Protein AF-A0A2G9U7R9-F1 (afdb_monomer_lite)

Sequence (301 aa):
MGCIFRHQAANVERRKNTLAQKLQDARKELSGLEQAVEQKKQVLRSTSGADVMSAHQFKAYVVKIRDKKVVYKRKKAQIEEILTEREVLLRTIDLLAKKFEWLKEKIECMDGTVVDPVQASVQTRPRTAAPASSDVEELKTMVVDLMHTLDKRSEQLAPLKETHAERAEALEEQSNLVRNKQNEYERRRTQMEKSYEELKQTVEEMKNQETASTETIQSLESQIAEARSQLSKIDSEDTNGGVARLKAQLEETQQKLDQLSQRNGANVDLAVARNRMAMWRGLLTMFETKLAIADEKVKMM

Organism: Teladorsagia circumcincta (NCBI:txid45464)

pLDDT: mean 83.9, std 15.27, range [41.31, 98.25]

InterPro domains:
  IPR029600 Intraflagellar transport protein 81 [PTHR15614] (4-297)

Secondary structure (DSSP, 8-state):
-HHHHHHHHHHHHHHHHHHHHHHHHHHHHHHHHHHHHHHHHHHHHHHHSS----HHHHHHHHHHHHHHHHHHHHHHHHHHHHHHHHHHHHHHHHHHHHHHHHHHHHHHTTTPPPPPPP----PPPPPP---S---HHHHHHHHHHHHHHHHHHHHHHHHHHHHHHHHHHHHHHHHHHHHHHHHHHHHHHHHHHHHHHHHHHHHHHHHHHHHHHHHHHHHHHHHHHHHHHHHHHHHHHHHTTHHHHHHHHHHHHHHHHHHHHHHT-SSS-HHHHHHHHHHHHHHHHHHHHHHHHHHHHHH--

Structure (mmCIF, N/CA/C/O backbone):
data_AF-A0A2G9U7R9-F1
#
_entry.id   AF-A0A2G9U7R9-F1
#
loop_
_atom_site.group_PDB
_atom_site.id
_atom_site.type_symbol
_atom_site.label_atom_id
_atom_site.label_alt_id
_atom_site.label_comp_id
_atom_site.label_asym_id
_atom_site.label_entity_id
_atom_site.label_seq_id
_atom_site.pdbx_PDB_ins_code
_atom_site.Cartn_x
_atom_site.Cartn_y
_atom_site.Cartn_z
_atom_site.occupancy
_atom_site.B_iso_or_equiv
_atom_site.auth_seq_id
_atom_site.auth_comp_id
_atom_site.auth_asym_id
_atom_site.auth_atom_id
_atom_site.pdbx_PDB_model_num
ATOM 1 N N . MET A 1 1 ? 80.592 50.750 -28.493 1.00 57.19 1 MET A N 1
ATOM 2 C CA . MET A 1 1 ? 79.232 50.217 -28.228 1.00 57.19 1 MET A CA 1
ATOM 3 C C . MET A 1 1 ? 79.058 48.702 -28.439 1.00 57.19 1 MET A C 1
ATOM 5 O O . MET A 1 1 ? 78.268 48.116 -27.716 1.00 57.19 1 MET A O 1
ATOM 9 N N . GLY A 1 2 ? 79.781 48.015 -29.337 1.00 67.50 2 GLY A N 1
ATOM 10 C CA . GLY A 1 2 ? 79.524 46.585 -29.634 1.00 67.50 2 GLY A CA 1
ATOM 11 C C . GLY A 1 2 ? 79.867 45.540 -28.549 1.00 67.50 2 GLY A C 1
ATOM 12 O O . GLY A 1 2 ? 79.466 44.388 -28.674 1.00 67.50 2 GLY A O 1
ATOM 13 N N . CYS A 1 3 ? 80.608 45.884 -27.488 1.00 76.19 3 CYS A N 1
ATOM 14 C CA . CYS A 1 3 ? 80.964 44.927 -26.423 1.00 76.19 3 CYS A CA 1
ATOM 15 C C . CYS A 1 3 ? 79.793 44.652 -25.452 1.00 76.19 3 CYS A C 1
ATOM 17 O O . CYS A 1 3 ? 79.552 43.507 -25.078 1.00 76.19 3 CYS A O 1
ATOM 19 N N . ILE A 1 4 ? 79.003 45.682 -25.124 1.00 81.81 4 ILE A N 1
ATOM 20 C CA . ILE A 1 4 ? 77.880 45.591 -24.174 1.00 81.81 4 ILE A CA 1
ATOM 21 C C . ILE A 1 4 ? 76.748 44.729 -24.745 1.00 81.81 4 ILE A C 1
ATOM 23 O O . ILE A 1 4 ? 76.259 43.827 -24.068 1.00 81.81 4 ILE A O 1
ATOM 27 N N . PHE A 1 5 ? 76.385 44.938 -26.013 1.00 89.56 5 PHE A N 1
ATOM 28 C CA . PHE A 1 5 ? 75.353 44.137 -26.680 1.00 89.56 5 PHE A CA 1
ATOM 29 C C . PHE A 1 5 ? 75.756 42.667 -26.834 1.00 89.56 5 PHE A C 1
ATOM 31 O O . PHE A 1 5 ? 74.925 41.786 -26.639 1.00 89.56 5 PHE A O 1
ATOM 38 N N . ARG A 1 6 ? 77.039 42.379 -27.097 1.00 90.06 6 ARG A N 1
ATOM 39 C CA . ARG A 1 6 ? 77.551 40.999 -27.128 1.00 90.06 6 ARG A CA 1
ATOM 40 C C . ARG A 1 6 ? 77.467 40.322 -25.761 1.00 90.06 6 ARG A C 1
ATOM 42 O O . ARG A 1 6 ? 77.054 39.170 -25.683 1.00 90.06 6 ARG A O 1
ATOM 49 N N . HIS A 1 7 ? 77.794 41.036 -24.685 1.00 89.75 7 HIS A N 1
ATOM 50 C CA . HIS A 1 7 ? 77.661 40.506 -23.327 1.00 89.75 7 HIS A CA 1
ATOM 51 C C . HIS A 1 7 ? 76.191 40.267 -22.935 1.00 89.75 7 HIS A C 1
ATOM 53 O O . HIS A 1 7 ? 75.866 39.232 -22.355 1.00 89.75 7 HIS A O 1
ATOM 59 N N . GLN A 1 8 ? 75.285 41.183 -23.295 1.00 90.38 8 GLN A N 1
ATOM 60 C CA . GLN A 1 8 ? 73.845 41.002 -23.082 1.00 90.38 8 GLN A CA 1
ATOM 61 C C . GLN A 1 8 ? 73.295 39.811 -23.877 1.00 90.38 8 GLN A C 1
ATOM 63 O O . GLN A 1 8 ? 72.590 38.985 -23.301 1.00 90.38 8 GLN A O 1
ATOM 68 N N . ALA A 1 9 ? 73.673 39.668 -25.151 1.00 92.06 9 ALA A N 1
ATOM 69 C CA . ALA A 1 9 ? 73.296 38.523 -25.977 1.00 92.06 9 ALA A CA 1
ATOM 70 C C . ALA A 1 9 ? 73.793 37.199 -25.373 1.00 92.06 9 ALA A C 1
ATOM 72 O O . ALA A 1 9 ? 73.004 36.273 -25.208 1.00 92.06 9 ALA A O 1
ATOM 73 N N . ALA A 1 10 ? 75.055 37.142 -24.932 1.00 92.81 10 ALA A N 1
ATOM 74 C CA . ALA A 1 10 ? 75.617 35.964 -24.273 1.00 92.81 10 ALA A CA 1
ATOM 75 C C . ALA A 1 10 ? 74.901 35.623 -22.951 1.00 92.81 10 ALA A C 1
ATOM 77 O O . ALA A 1 10 ? 74.681 34.453 -22.645 1.00 92.81 10 ALA A O 1
ATOM 78 N N . ASN A 1 11 ? 74.497 36.622 -22.160 1.00 93.62 11 ASN A N 1
ATOM 79 C CA . ASN A 1 11 ? 73.726 36.389 -20.935 1.00 93.62 11 ASN A CA 1
ATOM 80 C C . ASN A 1 11 ? 72.307 35.882 -21.224 1.00 93.62 11 ASN A C 1
ATOM 82 O O . ASN A 1 11 ? 71.823 34.995 -20.518 1.00 93.62 11 ASN A O 1
ATOM 86 N N . VAL A 1 12 ? 71.644 36.411 -22.256 1.00 94.44 12 VAL A N 1
ATOM 87 C CA . VAL A 1 12 ? 70.333 35.918 -22.707 1.00 94.44 12 VAL A CA 1
ATOM 88 C C . VAL A 1 12 ? 70.449 34.482 -23.214 1.00 94.44 12 VAL A C 1
ATOM 90 O O . VAL A 1 12 ? 69.640 33.639 -22.836 1.00 94.44 12 VAL A O 1
ATOM 93 N N . GLU A 1 13 ? 71.481 34.175 -23.996 1.00 94.44 13 GLU A N 1
ATOM 94 C CA . GLU A 1 13 ? 71.745 32.829 -24.503 1.00 94.44 13 GLU A CA 1
ATOM 95 C C . GLU A 1 13 ? 72.020 31.834 -23.370 1.00 94.44 13 GLU A C 1
ATOM 97 O O . GLU A 1 13 ? 71.410 30.768 -23.325 1.00 94.44 13 GLU A O 1
ATOM 102 N N . ARG A 1 14 ? 72.840 32.207 -22.379 1.00 94.88 14 ARG A N 1
ATOM 103 C CA . ARG A 1 14 ? 73.061 31.386 -21.177 1.00 94.88 14 ARG A CA 1
ATOM 104 C C . ARG A 1 14 ? 71.764 31.124 -20.421 1.00 94.88 14 ARG A C 1
ATOM 106 O O . ARG A 1 14 ? 71.487 29.978 -20.087 1.00 94.88 14 ARG A O 1
ATOM 113 N N . ARG A 1 15 ? 70.940 32.154 -20.190 1.00 95.12 15 ARG A N 1
ATOM 114 C CA . ARG A 1 15 ? 69.634 31.998 -19.523 1.00 95.12 15 ARG A CA 1
ATOM 115 C C . ARG A 1 15 ? 68.694 31.095 -20.320 1.00 95.12 15 ARG A C 1
ATOM 117 O O . ARG A 1 15 ? 68.039 30.240 -19.727 1.00 95.12 15 ARG A O 1
ATOM 124 N N . LYS A 1 16 ? 68.656 31.249 -21.648 1.00 96.56 16 LYS A N 1
ATOM 125 C CA . LYS A 1 16 ? 67.892 30.382 -22.553 1.00 96.56 16 LYS A CA 1
ATOM 126 C C . LYS A 1 16 ? 68.362 28.933 -22.443 1.00 96.56 16 LYS A C 1
ATOM 128 O O . LYS A 1 16 ? 67.525 28.051 -22.287 1.00 96.56 16 LYS A O 1
ATOM 133 N N . ASN A 1 17 ? 69.672 28.695 -22.444 1.00 95.88 17 ASN A N 1
ATOM 134 C CA . ASN A 1 17 ? 70.247 27.357 -22.313 1.00 95.88 17 ASN A CA 1
ATOM 135 C C . ASN A 1 17 ? 69.952 26.742 -20.938 1.00 95.88 17 ASN A C 1
ATOM 137 O O . ASN A 1 17 ? 69.546 25.587 -20.868 1.00 95.88 17 ASN A O 1
ATOM 141 N N . THR A 1 18 ? 70.052 27.510 -19.847 1.00 96.25 18 THR A N 1
ATOM 142 C CA . THR A 1 18 ? 69.664 27.036 -18.508 1.00 96.25 18 THR A CA 1
ATOM 143 C C . THR A 1 18 ? 68.180 26.666 -18.438 1.00 96.25 18 THR A C 1
ATOM 145 O O . THR A 1 18 ? 67.835 25.642 -17.853 1.00 96.25 18 THR A O 1
ATOM 148 N N . LEU A 1 19 ? 67.288 27.470 -19.025 1.00 96.00 19 LEU A N 1
ATOM 149 C CA . LEU A 1 19 ? 65.854 27.159 -19.069 1.00 96.00 19 LEU A CA 1
ATOM 150 C C . LEU A 1 19 ? 65.556 25.938 -19.945 1.00 96.00 19 LEU A C 1
ATOM 152 O O . LEU A 1 19 ? 64.756 25.095 -19.549 1.00 96.00 19 LEU A O 1
ATOM 156 N N . ALA A 1 20 ? 66.216 25.819 -21.099 1.00 96.56 20 ALA A N 1
ATOM 157 C CA . ALA A 1 20 ? 66.089 24.660 -21.975 1.00 96.56 20 ALA A CA 1
ATOM 158 C C . ALA A 1 20 ? 66.539 23.374 -21.269 1.00 96.56 20 ALA A C 1
ATOM 160 O O . ALA A 1 20 ? 65.834 22.370 -21.342 1.00 96.56 20 ALA A O 1
ATOM 161 N N . GLN A 1 21 ? 67.645 23.432 -20.521 1.00 96.25 21 GLN A N 1
ATOM 162 C CA . GLN A 1 21 ? 68.128 22.311 -19.719 1.00 96.25 21 GLN A CA 1
ATOM 163 C C . GLN A 1 21 ? 67.111 21.916 -18.643 1.00 96.25 21 GLN A C 1
ATOM 165 O O . GLN A 1 21 ? 66.701 20.762 -18.591 1.00 96.25 21 GLN A O 1
ATOM 170 N N . LYS A 1 22 ? 66.609 22.879 -17.856 1.00 96.38 22 LYS A N 1
ATOM 171 C CA . LYS A 1 22 ? 65.574 22.618 -16.838 1.00 96.38 22 LYS A CA 1
ATOM 172 C C . LYS A 1 22 ? 64.307 22.002 -17.431 1.00 96.38 22 LYS A C 1
ATOM 174 O O . LYS A 1 22 ? 63.714 21.112 -16.834 1.00 96.38 22 LYS A O 1
ATOM 179 N N . LEU A 1 23 ? 63.889 22.470 -18.604 1.00 96.06 23 LEU A N 1
ATOM 180 C CA . LEU A 1 23 ? 62.728 21.934 -19.307 1.00 96.06 23 LEU A CA 1
ATOM 181 C C . LEU A 1 23 ? 62.983 20.513 -19.825 1.00 96.06 23 LEU A C 1
ATOM 183 O O . LEU A 1 23 ? 62.085 19.675 -19.778 1.00 96.06 23 LEU A O 1
ATOM 187 N N . GLN A 1 24 ? 64.195 20.222 -20.299 1.00 96.88 24 GLN A N 1
ATOM 188 C CA . GLN A 1 24 ? 64.582 18.870 -20.689 1.00 96.88 24 GLN A CA 1
ATOM 189 C C . GLN A 1 24 ? 64.612 17.926 -19.483 1.00 96.88 24 GLN A C 1
ATOM 191 O O . GLN A 1 24 ? 64.114 16.806 -19.587 1.00 96.88 24 GLN A O 1
ATOM 196 N N . ASP A 1 25 ? 65.144 18.376 -18.350 1.00 96.38 25 ASP A N 1
ATOM 197 C CA . ASP A 1 25 ? 65.208 17.586 -17.120 1.00 96.38 25 ASP A CA 1
ATOM 198 C C . ASP A 1 25 ? 63.799 17.306 -16.576 1.00 96.38 25 ASP A C 1
ATOM 200 O O . ASP A 1 25 ? 63.469 16.151 -16.325 1.00 96.38 25 ASP A O 1
ATOM 204 N N . ALA A 1 26 ? 62.914 18.311 -16.542 1.00 95.88 26 ALA A N 1
ATOM 205 C CA . ALA A 1 26 ? 61.512 18.130 -16.158 1.00 95.88 26 ALA A CA 1
ATOM 206 C C . ALA A 1 26 ? 60.754 17.172 -17.097 1.00 95.88 26 ALA A C 1
ATOM 208 O O . ALA A 1 26 ? 59.937 16.372 -16.649 1.00 95.88 26 ALA A O 1
ATOM 209 N N . ARG A 1 27 ? 61.033 17.210 -18.409 1.00 95.69 27 ARG A N 1
ATOM 210 C CA . ARG A 1 27 ? 60.453 16.255 -19.372 1.00 95.69 27 ARG A CA 1
ATOM 211 C C . ARG A 1 27 ? 60.944 14.828 -19.139 1.00 95.69 27 ARG A C 1
ATOM 213 O O . ARG A 1 27 ? 60.147 13.899 -19.237 1.00 95.69 27 ARG A O 1
ATOM 220 N N . LYS A 1 28 ? 62.235 14.649 -18.842 1.00 96.69 28 LYS A N 1
ATOM 221 C CA . LYS A 1 28 ? 62.799 13.335 -18.496 1.00 96.69 28 LYS A CA 1
ATOM 222 C C . LYS A 1 28 ? 62.190 12.802 -17.203 1.00 96.69 28 LYS A C 1
ATOM 224 O O . LYS A 1 28 ? 61.834 11.632 -17.148 1.00 96.69 28 LYS A O 1
ATOM 229 N N . GLU A 1 29 ? 62.036 13.658 -16.197 1.00 96.62 29 GLU A N 1
ATOM 230 C CA . GLU A 1 29 ? 61.417 13.296 -14.922 1.00 96.62 29 GLU A CA 1
ATOM 231 C C . GLU A 1 29 ? 59.948 12.898 -15.102 1.00 96.62 29 GLU A C 1
ATOM 233 O O . GLU A 1 29 ? 59.541 11.841 -14.625 1.00 96.62 29 GLU A O 1
ATOM 238 N N . LEU A 1 30 ? 59.173 13.676 -15.864 1.00 93.81 30 LEU A N 1
ATOM 239 C CA . LEU A 1 30 ? 57.780 13.357 -16.180 1.00 93.81 30 LEU A CA 1
ATOM 240 C C . LEU A 1 30 ? 57.661 12.012 -16.907 1.00 93.81 30 LEU A C 1
ATOM 242 O O . LEU A 1 30 ? 56.889 11.159 -16.483 1.00 93.81 30 LEU A O 1
ATOM 246 N N . SER A 1 31 ? 58.485 11.788 -17.933 1.00 96.38 31 SER A N 1
ATOM 247 C CA . SER A 1 31 ? 58.515 10.514 -18.658 1.00 96.38 31 SER A CA 1
ATOM 248 C C . SER A 1 31 ? 58.891 9.336 -17.747 1.00 96.38 31 SER A C 1
ATOM 250 O O . SER A 1 31 ? 58.281 8.270 -17.836 1.00 96.38 31 SER A O 1
ATOM 252 N N . GLY A 1 32 ? 59.845 9.527 -16.828 1.00 96.38 32 GLY A N 1
ATOM 253 C CA . GLY A 1 32 ? 60.220 8.513 -15.841 1.00 96.38 32 GLY A CA 1
ATOM 254 C C . GLY A 1 32 ? 59.092 8.200 -14.853 1.00 96.38 32 GLY A C 1
ATOM 255 O O . GLY A 1 32 ? 58.825 7.032 -14.565 1.00 96.38 32 GLY A O 1
ATOM 256 N N . LEU A 1 33 ? 58.389 9.226 -14.368 1.00 94.06 33 LEU A N 1
ATOM 257 C CA . LEU A 1 33 ? 57.235 9.066 -13.482 1.00 94.06 33 LEU A CA 1
ATOM 258 C C . LEU A 1 33 ? 56.068 8.364 -14.186 1.00 94.06 33 LEU A C 1
ATOM 260 O O . LEU A 1 33 ? 55.461 7.466 -13.603 1.00 94.06 33 LEU A O 1
ATOM 264 N N . GLU A 1 34 ? 55.780 8.717 -15.438 1.00 92.25 34 GLU A N 1
ATOM 265 C CA . GLU A 1 34 ? 54.756 8.057 -16.255 1.00 92.25 34 GLU A CA 1
ATOM 266 C C . GLU A 1 34 ? 55.070 6.570 -16.452 1.00 92.25 34 GLU A C 1
ATOM 268 O O . GLU A 1 34 ? 54.207 5.718 -16.224 1.00 92.25 34 GLU A O 1
ATOM 273 N N . GLN A 1 35 ? 56.321 6.242 -16.786 1.00 95.12 35 GLN A N 1
ATOM 274 C CA . GLN A 1 35 ? 56.756 4.856 -16.940 1.00 95.12 35 GLN A CA 1
ATOM 275 C C . GLN A 1 35 ? 56.645 4.075 -15.622 1.00 95.12 35 GLN A C 1
ATOM 277 O O . GLN A 1 35 ? 56.159 2.944 -15.616 1.00 95.12 35 GLN A O 1
ATOM 282 N N . ALA A 1 36 ? 57.038 4.676 -14.494 1.00 92.94 36 ALA A N 1
ATOM 283 C CA . ALA A 1 36 ? 56.932 4.047 -13.179 1.00 92.94 36 ALA A CA 1
ATOM 284 C C . ALA A 1 36 ? 55.470 3.801 -12.764 1.00 92.94 36 ALA A C 1
ATOM 286 O O . ALA A 1 36 ? 55.157 2.771 -12.163 1.00 92.94 36 ALA A O 1
ATOM 287 N N . VAL A 1 37 ? 54.559 4.725 -13.088 1.00 88.62 37 VAL A N 1
ATOM 288 C CA . VAL A 1 37 ? 53.118 4.552 -12.857 1.00 88.62 37 VAL A CA 1
ATOM 289 C C . VAL A 1 37 ? 52.573 3.401 -13.697 1.00 88.62 37 VAL A C 1
ATOM 291 O O . VAL A 1 37 ? 51.837 2.567 -13.167 1.00 88.62 37 VAL A O 1
ATOM 294 N N . GLU A 1 38 ? 52.943 3.317 -14.973 1.00 87.06 38 GLU A N 1
ATOM 295 C CA . GLU A 1 38 ? 52.451 2.258 -15.855 1.00 87.06 38 GLU A CA 1
ATOM 296 C C . GLU A 1 38 ? 52.990 0.879 -15.451 1.00 87.06 38 GLU A C 1
ATOM 298 O O . GLU A 1 38 ? 52.223 -0.079 -15.361 1.00 87.06 38 GLU A O 1
ATOM 303 N N . GLN A 1 39 ? 54.267 0.788 -15.069 1.00 90.06 39 GLN A N 1
ATOM 304 C CA . GLN A 1 39 ? 54.841 -0.435 -14.499 1.00 90.06 39 GLN A CA 1
ATOM 305 C C . GLN A 1 39 ? 54.098 -0.869 -13.230 1.00 90.06 39 GLN A C 1
ATOM 307 O O . GLN A 1 39 ? 53.724 -2.034 -13.097 1.00 90.06 39 GLN A O 1
ATOM 312 N N . LYS A 1 40 ? 53.817 0.063 -12.307 1.00 87.19 40 LYS A N 1
ATOM 313 C CA . LYS A 1 40 ? 53.049 -0.242 -11.088 1.00 87.19 40 LYS A CA 1
ATOM 314 C C . LYS A 1 40 ? 51.633 -0.724 -11.405 1.00 87.19 40 LYS A C 1
ATOM 316 O O . LYS A 1 40 ? 51.167 -1.670 -10.773 1.00 87.19 40 LYS A O 1
ATOM 321 N N . LYS A 1 41 ? 50.954 -0.128 -12.392 1.00 82.56 41 LYS A N 1
ATOM 322 C CA . LYS A 1 41 ? 49.642 -0.606 -12.863 1.00 82.56 41 LYS A CA 1
ATOM 323 C C . LYS A 1 41 ? 49.729 -2.007 -13.462 1.00 82.56 41 LYS A C 1
ATOM 325 O O . LYS A 1 41 ? 48.867 -2.833 -13.177 1.00 82.56 41 LYS A O 1
ATOM 330 N N . GLN A 1 42 ? 50.759 -2.292 -14.255 1.00 83.12 42 GLN A N 1
ATOM 331 C CA . GLN A 1 42 ? 50.964 -3.608 -14.854 1.00 83.12 42 GLN A CA 1
ATOM 332 C C . GLN A 1 42 ? 51.203 -4.685 -13.787 1.00 83.12 42 GLN A C 1
ATOM 334 O O . GLN A 1 42 ? 50.564 -5.733 -13.846 1.00 83.12 42 GLN A O 1
ATOM 339 N N . VAL A 1 43 ? 52.028 -4.398 -12.772 1.00 84.12 43 VAL A N 1
ATOM 340 C CA . VAL A 1 43 ? 52.248 -5.290 -11.617 1.00 84.12 43 VAL A CA 1
ATOM 341 C C . VAL A 1 43 ? 50.948 -5.530 -10.844 1.00 84.12 43 VAL A C 1
ATOM 343 O O . VAL A 1 43 ? 50.635 -6.661 -10.476 1.00 84.12 43 VAL A O 1
ATOM 346 N N . LEU A 1 44 ? 50.149 -4.484 -10.615 1.00 78.50 44 LEU A N 1
ATOM 347 C CA . LEU A 1 44 ? 48.845 -4.621 -9.959 1.00 78.50 44 LEU A CA 1
ATOM 348 C C . LEU A 1 44 ? 47.879 -5.487 -10.778 1.00 78.50 44 LEU A C 1
ATOM 350 O O . LEU A 1 44 ? 47.199 -6.337 -10.207 1.00 78.50 44 LEU A O 1
ATOM 354 N N . ARG A 1 45 ? 47.856 -5.327 -12.107 1.00 80.94 45 ARG A N 1
ATOM 355 C CA . ARG A 1 45 ? 47.050 -6.164 -13.010 1.00 80.94 45 ARG A CA 1
ATOM 356 C C . ARG A 1 45 ? 47.493 -7.624 -12.996 1.00 80.94 45 ARG A C 1
ATOM 358 O O . ARG A 1 45 ? 46.634 -8.497 -12.935 1.00 80.94 45 ARG A O 1
ATOM 365 N N . SER A 1 46 ? 48.799 -7.904 -13.016 1.00 81.19 46 SER A N 1
ATOM 366 C CA . SER A 1 46 ? 49.309 -9.283 -12.972 1.00 81.19 46 SER A CA 1
ATOM 367 C C . SER A 1 46 ? 49.043 -9.971 -11.633 1.00 81.19 46 SER A C 1
ATOM 369 O O . SER A 1 46 ? 48.778 -11.167 -11.613 1.00 81.19 46 SER A O 1
ATOM 371 N N . THR A 1 47 ? 49.078 -9.229 -10.523 1.00 80.31 47 THR A N 1
ATOM 372 C CA . THR A 1 47 ? 48.855 -9.786 -9.178 1.00 80.31 47 THR A CA 1
ATOM 373 C C . THR A 1 47 ? 47.370 -9.933 -8.846 1.00 80.31 47 THR A C 1
ATOM 375 O O . THR A 1 47 ? 46.975 -10.914 -8.224 1.00 80.31 47 THR A O 1
ATOM 378 N N . SER A 1 48 ? 46.529 -8.974 -9.249 1.00 75.62 48 SER A N 1
ATOM 379 C CA . SER A 1 48 ? 45.094 -8.973 -8.926 1.00 75.62 48 SER A CA 1
ATOM 380 C C . SER A 1 48 ? 44.222 -9.652 -9.989 1.00 75.62 48 SER A C 1
ATOM 382 O O . SER A 1 48 ? 43.027 -9.826 -9.757 1.00 75.62 48 SER A O 1
ATOM 384 N N . GLY A 1 49 ? 44.770 -9.973 -11.166 1.00 70.12 49 GLY A N 1
ATOM 385 C CA . GLY A 1 49 ? 44.035 -10.562 -12.293 1.00 70.12 49 GLY A CA 1
ATOM 386 C C . GLY A 1 49 ? 42.977 -9.648 -12.932 1.00 70.12 49 GLY A C 1
ATOM 387 O O . GLY A 1 49 ? 42.309 -10.055 -13.879 1.00 70.12 49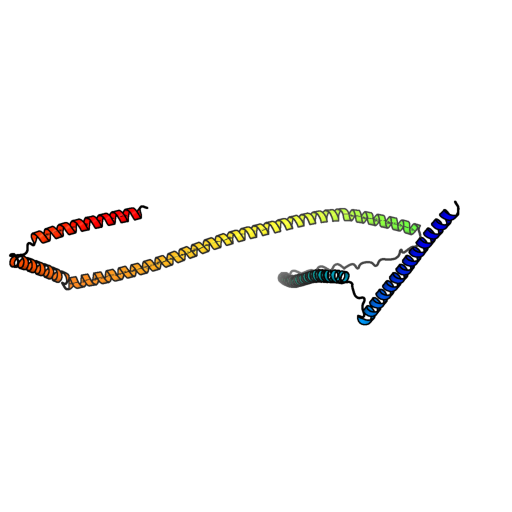 GLY A O 1
ATOM 388 N N . ALA A 1 50 ? 42.811 -8.418 -12.436 1.00 65.88 50 ALA A N 1
ATOM 389 C CA . ALA A 1 50 ? 41.833 -7.443 -12.903 1.00 65.88 50 ALA A CA 1
ATOM 390 C C . ALA A 1 50 ? 42.379 -6.014 -12.773 1.00 65.88 50 ALA A C 1
ATOM 392 O O . ALA A 1 50 ? 43.274 -5.740 -11.970 1.00 65.88 50 ALA A O 1
ATOM 393 N N . ASP A 1 51 ? 41.832 -5.095 -13.572 1.00 73.06 51 ASP A N 1
ATOM 394 C CA . ASP A 1 51 ? 42.151 -3.671 -13.477 1.00 73.06 51 ASP A CA 1
ATOM 395 C C . ASP A 1 51 ? 41.648 -3.126 -12.132 1.00 73.06 51 ASP A C 1
ATOM 397 O O . ASP A 1 51 ? 40.455 -3.194 -11.820 1.00 73.06 51 ASP A O 1
ATOM 401 N N . VAL A 1 52 ? 42.570 -2.633 -11.303 1.00 71.81 52 VAL A N 1
ATOM 402 C CA . VAL A 1 52 ? 42.241 -2.131 -9.966 1.00 71.81 52 VAL A CA 1
ATOM 403 C C . VAL A 1 52 ? 41.466 -0.827 -10.121 1.00 71.81 52 VAL A C 1
ATOM 405 O O . VAL A 1 52 ? 42.006 0.195 -10.543 1.00 71.81 52 VAL A O 1
ATOM 408 N N . MET A 1 53 ? 40.178 -0.875 -9.782 1.00 77.69 53 MET A N 1
ATOM 409 C CA . MET A 1 53 ? 39.291 0.281 -9.868 1.00 77.69 53 MET A CA 1
ATOM 410 C C . MET A 1 53 ? 39.771 1.381 -8.916 1.00 77.69 53 MET A C 1
ATOM 412 O O . MET A 1 53 ? 40.071 1.122 -7.749 1.00 77.69 53 MET A O 1
ATOM 416 N N . SER A 1 54 ? 39.779 2.631 -9.378 1.00 84.25 54 SER A N 1
ATOM 417 C CA . SER A 1 54 ? 40.001 3.784 -8.501 1.00 84.25 54 SER A CA 1
ATOM 418 C C . SER A 1 54 ? 38.927 3.843 -7.408 1.00 84.25 54 SER A C 1
ATOM 420 O O . SER A 1 54 ? 37.782 3.440 -7.624 1.00 84.25 54 SER A O 1
ATOM 422 N N . ALA A 1 55 ? 39.252 4.417 -6.247 1.00 84.38 55 ALA A N 1
ATOM 423 C CA . ALA A 1 55 ? 38.311 4.576 -5.136 1.00 84.38 55 ALA A CA 1
ATOM 424 C C . ALA A 1 55 ? 36.994 5.259 -5.562 1.00 84.38 55 ALA A C 1
ATOM 426 O O . ALA A 1 55 ? 35.909 4.874 -5.118 1.00 84.38 55 ALA A O 1
ATOM 427 N N . HIS A 1 56 ? 37.067 6.230 -6.481 1.00 87.56 56 HIS A N 1
ATOM 428 C CA . HIS A 1 56 ? 35.879 6.877 -7.042 1.00 87.56 56 HIS A CA 1
ATOM 429 C C . HIS A 1 56 ? 35.039 5.913 -7.900 1.00 87.56 56 HIS A C 1
ATOM 431 O O . HIS A 1 56 ? 33.815 5.860 -7.759 1.00 87.56 56 HIS A O 1
ATOM 437 N N . GLN A 1 57 ? 35.690 5.103 -8.740 1.00 87.94 57 GLN A N 1
ATOM 438 C CA . GLN A 1 57 ? 35.030 4.090 -9.571 1.00 87.94 57 GLN A CA 1
ATOM 439 C C . GLN A 1 57 ? 34.380 2.999 -8.712 1.00 87.94 57 GLN A C 1
ATOM 441 O O . GLN A 1 57 ? 33.251 2.599 -8.990 1.00 87.94 57 GLN A O 1
ATOM 446 N N . PHE A 1 58 ? 35.038 2.572 -7.630 1.00 88.94 58 PHE A N 1
ATOM 447 C CA . PHE A 1 58 ? 34.476 1.621 -6.673 1.00 88.94 58 PHE A CA 1
ATOM 448 C C . PHE A 1 58 ? 33.235 2.189 -5.972 1.00 88.94 58 PHE A C 1
ATOM 450 O O . PHE A 1 58 ? 32.202 1.525 -5.905 1.00 88.94 58 PHE A O 1
ATOM 457 N N . LYS A 1 59 ? 33.280 3.452 -5.523 1.00 93.94 59 LYS A N 1
ATOM 458 C CA . LYS A 1 59 ? 32.115 4.118 -4.920 1.00 93.94 59 LYS A CA 1
ATOM 459 C C . LYS A 1 59 ? 30.934 4.175 -5.895 1.00 93.94 59 LYS A C 1
ATOM 461 O O . LYS A 1 59 ? 29.817 3.820 -5.519 1.00 93.94 59 LYS A O 1
ATOM 466 N N . ALA A 1 60 ? 31.180 4.558 -7.149 1.00 93.38 60 ALA A N 1
ATOM 467 C CA . ALA A 1 60 ? 30.156 4.565 -8.193 1.00 93.38 60 ALA A CA 1
ATOM 468 C C . ALA A 1 60 ? 29.606 3.154 -8.474 1.00 93.38 60 ALA A C 1
ATOM 470 O O . ALA A 1 60 ? 28.402 2.978 -8.664 1.00 93.38 60 ALA A O 1
ATOM 471 N N . TYR A 1 61 ? 30.465 2.134 -8.460 1.00 93.81 61 TYR A N 1
ATOM 472 C CA . TYR A 1 61 ? 30.061 0.741 -8.628 1.00 93.81 61 TYR A CA 1
ATOM 473 C C . TYR A 1 61 ? 29.163 0.251 -7.483 1.00 93.81 61 TYR A C 1
ATOM 475 O O . TYR A 1 61 ? 28.114 -0.337 -7.739 1.00 93.81 61 TYR A O 1
ATOM 483 N N . VAL A 1 62 ? 29.506 0.555 -6.228 1.00 95.56 62 VAL A N 1
ATOM 484 C CA . VAL A 1 62 ? 28.688 0.198 -5.056 1.00 95.56 62 VAL A CA 1
ATOM 485 C C . VAL A 1 62 ? 27.300 0.839 -5.126 1.00 95.56 62 VAL A C 1
ATOM 487 O O . VAL A 1 62 ? 26.306 0.172 -4.830 1.00 95.56 62 VAL A O 1
ATOM 490 N N . VAL A 1 63 ? 27.208 2.101 -5.560 1.00 95.88 63 VAL A N 1
ATOM 491 C CA . VAL A 1 63 ? 25.915 2.768 -5.795 1.00 95.88 63 VAL A CA 1
ATOM 492 C C . VAL A 1 63 ? 25.113 2.020 -6.862 1.00 95.88 63 VAL A C 1
ATOM 494 O O . VAL A 1 63 ? 23.991 1.606 -6.582 1.00 95.88 63 VAL A O 1
ATOM 497 N N . LYS A 1 64 ? 25.715 1.700 -8.017 1.00 96.62 64 LYS A N 1
ATOM 498 C CA . LYS A 1 64 ? 25.050 0.907 -9.071 1.00 96.62 64 LYS A CA 1
ATOM 499 C C . LYS A 1 64 ? 24.556 -0.452 -8.570 1.00 96.62 64 LYS A C 1
ATOM 501 O O . LYS A 1 64 ? 23.486 -0.901 -8.972 1.00 96.62 64 LYS A O 1
ATOM 506 N N . ILE A 1 65 ? 25.317 -1.133 -7.713 1.00 96.50 65 ILE A N 1
ATOM 507 C CA . ILE A 1 65 ? 24.899 -2.413 -7.120 1.00 96.50 65 ILE A CA 1
ATOM 508 C C . ILE A 1 65 ? 23.701 -2.222 -6.187 1.00 96.50 65 ILE A C 1
ATOM 510 O O . ILE A 1 65 ? 22.768 -3.029 -6.211 1.00 96.50 65 ILE A O 1
ATOM 514 N N . ARG A 1 66 ? 23.683 -1.144 -5.398 1.00 96.81 66 ARG A N 1
ATOM 515 C CA . ARG A 1 66 ? 22.538 -0.803 -4.548 1.00 96.81 66 ARG A CA 1
ATOM 516 C C . ARG A 1 66 ? 21.294 -0.513 -5.387 1.00 96.81 66 ARG A C 1
ATOM 518 O O . ARG A 1 66 ? 20.239 -1.069 -5.091 1.00 96.81 66 ARG A O 1
ATOM 525 N N . ASP A 1 67 ? 21.436 0.249 -6.466 1.00 96.44 67 ASP A N 1
ATOM 526 C CA . ASP A 1 67 ? 20.340 0.557 -7.387 1.00 96.44 67 ASP A CA 1
ATOM 527 C C . ASP A 1 67 ? 19.808 -0.716 -8.054 1.00 96.44 67 ASP A C 1
ATOM 529 O O . ASP A 1 67 ? 18.602 -0.969 -8.052 1.00 96.44 67 ASP A O 1
ATOM 533 N N . LYS A 1 68 ? 20.703 -1.596 -8.528 1.00 97.62 68 LYS A N 1
ATOM 534 C CA . LYS A 1 68 ? 20.331 -2.920 -9.053 1.00 97.62 68 LYS A CA 1
ATOM 535 C C . LYS A 1 68 ? 19.568 -3.753 -8.022 1.00 97.62 68 LYS A C 1
ATOM 537 O O . LYS A 1 68 ? 18.585 -4.395 -8.382 1.00 97.62 68 LYS A O 1
ATOM 542 N N . LYS A 1 69 ? 19.971 -3.729 -6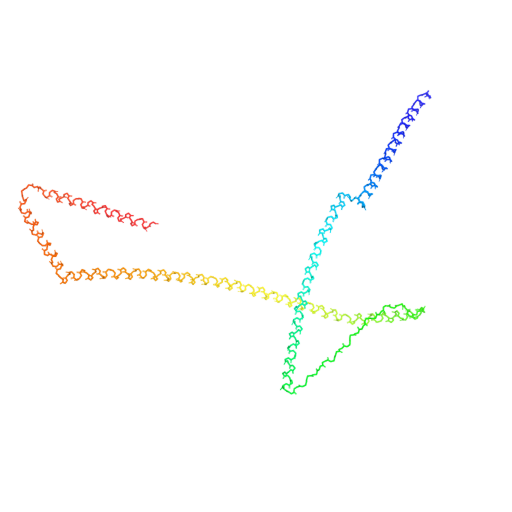.747 1.00 97.00 69 LYS A N 1
ATOM 543 C CA . LYS A 1 69 ? 19.271 -4.438 -5.663 1.00 97.00 69 LYS A CA 1
ATOM 544 C C . LYS A 1 69 ? 17.862 -3.886 -5.439 1.00 97.00 69 LYS A C 1
ATOM 546 O O . LYS A 1 69 ? 16.938 -4.669 -5.226 1.00 97.00 69 LYS A O 1
ATOM 551 N N . VAL A 1 70 ? 17.681 -2.567 -5.506 1.00 97.69 70 VAL A N 1
ATOM 552 C CA . VAL A 1 70 ? 16.357 -1.928 -5.407 1.00 97.69 70 VAL A CA 1
ATOM 553 C C . VAL A 1 70 ? 15.476 -2.324 -6.593 1.00 97.69 70 VAL A C 1
ATOM 555 O O . VAL A 1 70 ? 14.342 -2.756 -6.390 1.00 97.69 70 VAL A O 1
ATOM 558 N N . VAL A 1 71 ? 16.007 -2.262 -7.818 1.00 96.50 71 VAL A N 1
ATOM 559 C CA . VAL A 1 71 ? 15.288 -2.686 -9.031 1.00 96.50 71 VAL A CA 1
ATOM 560 C C . VAL A 1 71 ? 14.911 -4.165 -8.960 1.00 96.50 71 VAL A C 1
ATOM 562 O O . VAL A 1 71 ? 13.775 -4.517 -9.268 1.00 96.50 71 VAL A O 1
ATOM 565 N N . TYR A 1 72 ? 15.825 -5.029 -8.516 1.00 98.19 72 TYR A N 1
ATOM 566 C CA . TYR A 1 72 ? 15.557 -6.454 -8.336 1.00 98.19 72 TYR A CA 1
ATOM 567 C C . TYR A 1 72 ? 14.422 -6.696 -7.340 1.00 98.19 72 TYR A C 1
ATOM 569 O O . TYR A 1 72 ? 13.492 -7.428 -7.656 1.00 98.19 72 TYR A O 1
ATOM 577 N N . LYS A 1 73 ? 14.450 -6.045 -6.167 1.00 98.25 73 LYS A N 1
ATOM 578 C CA . LYS A 1 73 ? 13.372 -6.163 -5.173 1.00 98.25 73 LYS A CA 1
ATOM 579 C C . LYS A 1 73 ? 12.020 -5.726 -5.736 1.00 98.25 73 LYS A C 1
ATOM 581 O O . LYS A 1 73 ? 11.034 -6.417 -5.516 1.00 98.25 73 LYS A O 1
ATOM 586 N N . ARG A 1 74 ? 11.984 -4.625 -6.497 1.00 96.88 74 ARG A N 1
ATOM 587 C CA . ARG A 1 74 ? 10.761 -4.149 -7.159 1.00 96.88 74 ARG A CA 1
ATOM 588 C C . ARG A 1 74 ? 10.231 -5.167 -8.167 1.00 96.88 74 ARG A C 1
ATOM 590 O O . ARG A 1 74 ? 9.058 -5.507 -8.117 1.00 96.88 74 ARG A O 1
ATOM 597 N N . LYS A 1 75 ? 11.095 -5.682 -9.048 1.00 98.06 75 LYS A N 1
ATOM 598 C CA . LYS A 1 75 ? 10.711 -6.711 -10.028 1.00 98.06 75 LYS A CA 1
ATOM 599 C C . LYS A 1 75 ? 10.251 -8.000 -9.354 1.00 98.06 75 LYS A C 1
ATOM 601 O O . LYS A 1 75 ? 9.307 -8.618 -9.820 1.00 98.06 75 LYS A O 1
ATOM 606 N N . LYS A 1 76 ? 10.896 -8.393 -8.254 1.00 98.06 76 LYS A N 1
ATOM 607 C CA . LYS A 1 76 ? 10.490 -9.562 -7.474 1.00 98.06 76 LYS A CA 1
ATOM 608 C C . LYS A 1 76 ? 9.077 -9.390 -6.906 1.00 98.06 76 LYS A C 1
ATOM 610 O O . LYS A 1 76 ? 8.274 -10.294 -7.070 1.00 98.06 76 LYS A O 1
ATOM 615 N N . ALA A 1 77 ? 8.768 -8.228 -6.330 1.00 96.50 77 ALA A N 1
ATOM 616 C CA . ALA A 1 77 ? 7.423 -7.926 -5.837 1.00 96.50 77 ALA A CA 1
ATOM 617 C C . ALA A 1 77 ? 6.371 -7.951 -6.963 1.00 96.50 77 ALA A C 1
ATOM 619 O O . ALA A 1 77 ? 5.316 -8.543 -6.788 1.00 96.50 77 ALA A O 1
ATOM 620 N N . GLN A 1 78 ? 6.686 -7.397 -8.142 1.00 96.88 78 GLN A N 1
ATOM 621 C CA . GLN A 1 78 ? 5.803 -7.477 -9.319 1.00 96.88 78 GLN A CA 1
ATOM 622 C C . GLN A 1 78 ? 5.559 -8.922 -9.777 1.00 96.88 78 GLN A C 1
ATOM 624 O O . GLN A 1 78 ? 4.457 -9.269 -10.178 1.00 96.88 78 GLN A O 1
ATOM 629 N N . ILE A 1 79 ? 6.582 -9.782 -9.726 1.00 97.31 79 ILE A N 1
ATOM 630 C CA . ILE A 1 79 ? 6.425 -11.208 -10.043 1.00 97.31 79 ILE A CA 1
ATOM 631 C C . ILE A 1 79 ? 5.529 -11.892 -9.007 1.00 97.31 79 ILE A C 1
ATOM 633 O O . ILE A 1 79 ? 4.667 -12.676 -9.387 1.00 97.31 79 ILE A O 1
ATOM 637 N N . GLU A 1 80 ? 5.722 -11.603 -7.719 1.00 97.31 80 GLU A N 1
ATOM 638 C CA . GLU A 1 80 ? 4.885 -12.144 -6.642 1.00 97.31 80 GLU A CA 1
ATOM 639 C C . GLU A 1 80 ? 3.412 -11.724 -6.823 1.00 97.31 80 GLU A C 1
ATOM 641 O O . GLU A 1 80 ? 2.535 -12.574 -6.720 1.00 97.31 80 GLU A O 1
ATOM 646 N N . GLU A 1 81 ? 3.142 -10.473 -7.206 1.00 96.81 81 GLU A N 1
ATOM 647 C CA . GLU A 1 81 ? 1.796 -9.969 -7.530 1.00 96.81 81 GLU A CA 1
ATOM 648 C C . GLU A 1 81 ? 1.167 -10.664 -8.753 1.00 96.81 81 GLU A C 1
ATOM 650 O O . GLU A 1 81 ? 0.016 -11.089 -8.710 1.00 96.81 81 GLU A O 1
ATOM 655 N N . ILE A 1 82 ? 1.928 -10.863 -9.834 1.00 97.38 82 ILE A N 1
ATOM 656 C CA . ILE A 1 82 ? 1.432 -11.586 -11.019 1.00 97.38 82 ILE A CA 1
ATOM 657 C C . ILE A 1 82 ? 1.124 -13.051 -10.682 1.00 97.38 82 ILE A C 1
ATOM 659 O O . ILE A 1 82 ? 0.177 -13.633 -11.214 1.00 97.38 82 ILE A O 1
ATOM 663 N N . LEU A 1 83 ? 1.923 -13.681 -9.817 1.00 96.56 83 LEU A N 1
ATOM 664 C CA . LEU A 1 83 ? 1.682 -15.059 -9.394 1.00 96.56 83 LEU A CA 1
ATOM 665 C C . LEU A 1 83 ? 0.403 -15.175 -8.559 1.00 96.56 83 LEU A C 1
ATOM 667 O O . LEU A 1 83 ? -0.386 -16.084 -8.817 1.00 96.56 83 LEU A O 1
ATOM 671 N N . THR A 1 84 ? 0.158 -14.249 -7.627 1.00 97.56 84 THR A N 1
ATOM 672 C CA . THR A 1 84 ? -1.086 -14.250 -6.843 1.00 97.56 84 THR A CA 1
ATOM 673 C C . THR A 1 84 ? -2.305 -13.975 -7.722 1.00 97.56 84 THR A C 1
ATOM 675 O O . THR A 1 84 ? -3.316 -14.666 -7.592 1.00 97.56 84 THR A O 1
ATOM 678 N N . GLU A 1 85 ? -2.219 -13.043 -8.675 1.00 97.25 85 GLU A N 1
ATOM 679 C CA . GLU A 1 85 ? -3.294 -12.796 -9.643 1.00 97.25 85 GLU A CA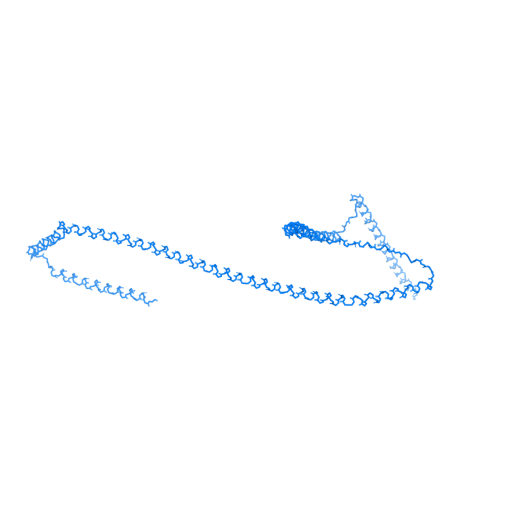 1
ATOM 680 C C . GLU A 1 85 ? -3.571 -14.037 -10.501 1.00 97.25 85 GLU A C 1
ATOM 682 O O . GLU A 1 85 ? -4.722 -14.449 -10.653 1.00 97.25 85 GLU A O 1
ATOM 687 N N . ARG A 1 86 ? -2.521 -14.702 -10.999 1.00 97.56 86 ARG A N 1
ATOM 688 C CA . ARG A 1 86 ? -2.651 -15.957 -11.750 1.00 97.56 86 ARG A CA 1
ATOM 689 C C . ARG A 1 86 ? -3.388 -17.026 -10.943 1.00 97.56 86 ARG A C 1
ATOM 691 O O . ARG A 1 86 ? -4.218 -17.735 -11.506 1.00 97.56 86 ARG A O 1
ATOM 698 N N . GLU A 1 87 ? -3.096 -17.166 -9.654 1.00 97.62 87 GLU A N 1
ATOM 699 C CA . GLU A 1 87 ? -3.779 -18.128 -8.780 1.00 97.62 87 GLU A CA 1
ATOM 700 C C . GLU A 1 87 ? -5.266 -17.791 -8.597 1.00 97.62 87 GLU A C 1
ATOM 702 O O . GLU A 1 87 ? -6.116 -18.682 -8.687 1.00 97.62 87 GLU A O 1
ATOM 707 N N . VAL A 1 88 ? -5.601 -16.510 -8.414 1.00 97.81 88 VAL A N 1
ATOM 708 C CA . VAL A 1 88 ? -6.996 -16.041 -8.350 1.00 97.81 88 VAL A CA 1
ATOM 709 C C . VAL A 1 88 ? -7.727 -16.311 -9.666 1.00 97.81 88 VAL A C 1
ATOM 711 O O . VAL A 1 88 ? -8.858 -16.806 -9.653 1.00 97.81 88 VAL A O 1
ATOM 714 N N . LEU A 1 89 ? -7.087 -16.040 -10.804 1.00 97.88 89 LEU A N 1
ATOM 715 C CA . LEU A 1 89 ? -7.651 -16.298 -12.129 1.00 97.88 89 LEU A CA 1
ATOM 716 C C . LEU A 1 89 ? -7.885 -17.792 -12.364 1.00 97.88 89 LEU A C 1
ATOM 718 O O . LEU A 1 89 ? -8.967 -18.163 -12.812 1.00 97.88 89 LEU A O 1
ATOM 722 N N . LEU A 1 90 ? -6.934 -18.659 -12.002 1.00 96.94 90 LEU A N 1
ATOM 723 C CA . LEU A 1 90 ? -7.111 -20.113 -12.097 1.00 96.94 90 LEU A CA 1
ATOM 724 C C . LEU A 1 90 ? -8.295 -20.595 -11.254 1.00 96.94 90 LEU A C 1
ATOM 726 O O . LEU A 1 90 ? -9.162 -21.304 -11.757 1.00 96.94 90 LEU A O 1
ATOM 730 N N . ARG A 1 91 ? -8.403 -20.128 -10.006 1.00 98.00 91 ARG A N 1
ATOM 731 C CA . ARG A 1 91 ? -9.551 -20.455 -9.150 1.00 98.00 91 ARG A CA 1
ATOM 732 C C . ARG A 1 91 ? -10.872 -19.948 -9.731 1.00 98.00 91 ARG A C 1
ATOM 734 O O . ARG A 1 91 ? -11.908 -20.591 -9.568 1.00 98.00 91 ARG A O 1
ATOM 741 N N . THR A 1 92 ? -10.847 -18.798 -10.396 1.00 97.75 92 THR A N 1
ATOM 742 C CA . THR A 1 92 ? -12.023 -18.220 -11.058 1.00 97.75 92 THR A CA 1
ATOM 743 C C . THR A 1 92 ? -12.445 -19.063 -12.258 1.00 97.75 92 THR A C 1
ATOM 745 O O . THR A 1 92 ? -13.635 -19.337 -12.402 1.00 97.75 92 THR A O 1
ATOM 748 N N . ILE A 1 93 ? -11.491 -19.534 -13.068 1.00 97.06 93 ILE A N 1
ATOM 749 C CA . ILE A 1 93 ? -11.740 -20.469 -14.174 1.00 97.06 93 ILE A CA 1
ATOM 750 C C . ILE A 1 93 ? -12.390 -21.752 -13.643 1.00 97.06 93 ILE A C 1
ATOM 752 O O . ILE A 1 93 ? -13.427 -22.160 -14.162 1.00 97.06 93 ILE A O 1
ATOM 756 N N . ASP A 1 94 ? -11.862 -22.333 -12.563 1.00 97.06 94 ASP A N 1
ATOM 757 C CA . ASP A 1 94 ? -12.428 -23.547 -11.963 1.00 97.06 94 ASP A CA 1
ATOM 758 C C . ASP A 1 94 ? -13.860 -23.331 -11.445 1.00 97.06 94 ASP A C 1
ATOM 760 O O . ASP A 1 94 ? -14.732 -24.188 -11.603 1.00 97.06 94 ASP A O 1
ATOM 764 N N . LEU A 1 95 ? -14.131 -22.180 -10.818 1.00 97.62 95 LEU A N 1
ATOM 765 C CA . LEU A 1 95 ? -15.473 -21.822 -10.350 1.00 97.62 95 LEU A CA 1
ATOM 766 C C . LEU A 1 95 ? -16.448 -21.607 -11.511 1.00 97.62 95 LEU A C 1
ATOM 768 O O . LEU A 1 95 ? -17.604 -22.019 -11.412 1.00 97.62 95 LEU A O 1
ATOM 772 N N . LEU A 1 96 ? -15.999 -20.967 -12.591 1.00 96.62 96 LEU A N 1
ATOM 773 C CA . LEU A 1 96 ? -16.790 -20.768 -13.804 1.00 96.62 96 LEU A CA 1
ATOM 774 C C . LEU A 1 96 ? -17.117 -22.104 -14.468 1.00 96.62 96 LEU A C 1
ATOM 776 O O . LEU A 1 96 ? -18.280 -22.329 -14.781 1.00 96.62 96 LEU A O 1
ATOM 780 N N . ALA A 1 97 ? -16.140 -23.004 -14.600 1.00 95.88 97 ALA A N 1
ATOM 781 C CA . ALA A 1 97 ? -16.352 -24.345 -15.137 1.00 95.88 97 ALA A CA 1
ATOM 782 C C . ALA A 1 97 ? -17.385 -25.125 -14.307 1.00 95.88 97 ALA A C 1
ATOM 784 O O . ALA A 1 97 ? -18.343 -25.656 -14.858 1.00 95.88 97 ALA A O 1
ATOM 785 N N . LYS A 1 98 ? -17.272 -25.106 -12.969 1.00 96.12 98 LYS A N 1
ATOM 786 C CA . LYS A 1 98 ? -18.261 -25.740 -12.075 1.00 96.12 98 LYS A CA 1
ATOM 787 C C . LYS A 1 98 ? -19.661 -25.147 -12.220 1.00 96.12 98 LYS A C 1
ATOM 789 O O . LYS A 1 98 ? -20.642 -25.882 -12.219 1.00 96.12 98 LYS A O 1
ATOM 794 N N . LYS A 1 99 ? -19.770 -23.818 -12.321 1.00 95.44 99 LYS A N 1
ATOM 795 C CA . LYS A 1 99 ? -21.061 -23.144 -12.529 1.00 95.44 99 LYS A CA 1
ATOM 796 C C . LYS A 1 99 ? -21.655 -23.461 -13.895 1.00 95.44 99 LYS A C 1
ATOM 798 O O . LYS A 1 99 ? -22.870 -23.592 -13.994 1.00 95.44 99 LYS A O 1
ATOM 803 N N . PHE A 1 100 ? -20.816 -23.553 -14.920 1.00 94.25 100 PHE A N 1
ATOM 804 C CA . PHE A 1 100 ? -21.233 -23.917 -16.263 1.00 94.25 100 PHE A CA 1
ATOM 805 C C . PHE A 1 100 ? -21.771 -25.347 -16.298 1.00 94.25 100 PHE A C 1
ATOM 807 O O . PHE A 1 100 ? -22.886 -25.536 -16.766 1.00 94.25 100 PHE A O 1
ATOM 814 N N . GLU A 1 101 ? -21.059 -26.315 -15.715 1.00 94.31 101 GLU A N 1
ATOM 815 C CA . GLU A 1 101 ? -21.550 -27.696 -15.607 1.00 94.31 101 GLU A CA 1
ATOM 816 C C . GLU A 1 101 ? -22.853 -27.779 -14.804 1.00 94.31 101 GLU A C 1
ATOM 818 O O . GLU A 1 101 ? -23.819 -28.374 -15.264 1.00 94.31 101 GLU A O 1
ATOM 823 N N . TRP A 1 102 ? -22.952 -27.082 -13.667 1.00 95.44 102 TRP A N 1
ATOM 824 C CA . TRP A 1 102 ? -24.203 -27.026 -12.902 1.00 95.44 102 TRP A CA 1
ATOM 825 C C . TRP A 1 102 ? -25.377 -26.442 -13.711 1.00 95.44 102 TRP A C 1
ATOM 827 O O . TRP A 1 102 ? -26.508 -26.919 -13.617 1.00 95.44 102 TRP A O 1
ATOM 837 N N . LEU A 1 103 ? -25.132 -25.399 -14.512 1.00 92.75 103 LEU A N 1
ATOM 838 C CA . LEU A 1 103 ? -26.148 -24.830 -15.402 1.00 92.75 103 LEU A CA 1
ATOM 839 C C . LEU A 1 103 ? -26.523 -25.802 -16.519 1.00 92.75 103 LEU A C 1
ATOM 841 O O . LEU A 1 103 ? -27.703 -25.922 -16.835 1.00 92.75 103 LEU A O 1
ATOM 845 N N . LYS A 1 104 ? -25.534 -26.482 -17.098 1.00 90.88 104 LYS A N 1
ATOM 846 C CA . LYS A 1 104 ? -25.724 -27.478 -18.146 1.00 90.88 104 LYS A CA 1
ATOM 847 C C . LYS A 1 104 ? -26.590 -28.634 -17.647 1.00 90.88 104 LYS A C 1
ATOM 849 O O . LYS A 1 104 ? -27.631 -28.880 -18.245 1.00 90.88 104 LYS A O 1
ATOM 854 N N . GLU A 1 105 ? -26.253 -29.227 -16.500 1.00 92.19 105 GLU A N 1
ATOM 855 C CA . GLU A 1 105 ? -27.059 -30.271 -15.848 1.00 92.19 105 GLU A CA 1
ATOM 856 C C . GLU A 1 105 ? -28.496 -29.795 -15.590 1.00 92.19 105 GLU A C 1
ATOM 858 O O . GLU A 1 105 ? -29.459 -30.515 -15.853 1.00 92.19 105 GLU A O 1
ATOM 863 N N . LYS A 1 106 ? -28.667 -28.555 -15.111 1.00 91.94 106 LYS A N 1
ATOM 864 C CA . LYS A 1 106 ? -29.993 -27.981 -14.850 1.00 91.94 106 LYS A CA 1
ATOM 865 C C . LYS A 1 106 ? -30.818 -27.801 -16.127 1.00 91.94 106 LYS A C 1
ATOM 867 O O . LYS A 1 106 ? -32.025 -28.018 -16.091 1.00 91.94 106 LYS A O 1
ATOM 872 N N . ILE A 1 107 ? -30.192 -27.379 -17.224 1.00 88.81 107 ILE A N 1
ATOM 873 C CA . ILE A 1 107 ? -30.849 -27.209 -18.526 1.00 88.81 107 ILE A CA 1
ATOM 874 C C . ILE A 1 107 ? -31.233 -28.575 -19.106 1.00 88.81 107 ILE A C 1
ATOM 876 O O . ILE A 1 107 ? -32.361 -28.734 -19.565 1.00 88.81 107 ILE A O 1
ATOM 880 N N . GLU A 1 108 ? -30.345 -29.566 -19.015 1.00 89.44 108 GLU A N 1
ATOM 881 C CA . GLU A 1 108 ? -30.612 -30.942 -19.448 1.00 89.44 108 GLU A CA 1
ATOM 882 C C . GLU A 1 108 ? -31.753 -31.583 -18.635 1.00 89.44 108 GLU A C 1
ATOM 884 O O . GLU A 1 108 ? -32.629 -32.220 -19.211 1.00 89.44 108 GLU A O 1
ATOM 889 N N . CYS A 1 109 ? -31.835 -31.331 -17.320 1.00 86.19 109 CYS A N 1
ATOM 890 C CA . CYS A 1 109 ? -32.971 -31.753 -16.481 1.00 86.19 109 CYS A CA 1
ATOM 891 C C . CYS A 1 109 ? -34.312 -31.102 -16.870 1.00 86.19 109 CYS A C 1
ATOM 893 O O . CYS A 1 109 ? -35.366 -31.573 -16.446 1.00 86.19 109 CYS A O 1
ATOM 895 N N . MET A 1 110 ? -34.279 -29.996 -17.615 1.00 86.62 110 MET A N 1
ATOM 896 C CA . MET A 1 110 ? -35.452 -29.250 -18.079 1.00 86.62 110 MET A CA 1
ATOM 897 C C . MET A 1 110 ? -35.749 -29.483 -19.575 1.00 86.62 110 MET A C 1
ATOM 899 O O . MET A 1 110 ? -36.463 -28.677 -20.169 1.00 86.62 110 MET A O 1
ATOM 903 N N . ASP A 1 111 ? -35.203 -30.545 -20.183 1.00 74.31 111 ASP A N 1
ATOM 904 C CA . ASP A 1 111 ? -35.319 -30.883 -21.617 1.00 74.31 111 ASP A CA 1
ATOM 905 C C . ASP A 1 111 ? -34.748 -29.819 -22.584 1.00 74.31 111 ASP A C 1
ATOM 907 O O . ASP A 1 111 ? -35.132 -29.734 -23.753 1.00 74.31 111 ASP A O 1
ATOM 911 N N . GLY A 1 112 ? -33.803 -28.990 -22.129 1.00 69.69 112 GLY A N 1
ATOM 912 C CA . GLY A 1 112 ? -33.093 -28.034 -22.981 1.00 69.69 112 GLY A CA 1
ATOM 913 C C . GLY A 1 112 ? -31.810 -28.615 -23.588 1.00 69.69 112 GLY A C 1
ATOM 914 O O . GLY A 1 112 ? -31.031 -29.276 -22.909 1.00 69.69 112 GLY A O 1
ATOM 915 N N . THR A 1 113 ? -31.533 -28.323 -24.862 1.00 65.75 113 THR A N 1
ATOM 916 C CA . THR A 1 113 ? -30.248 -28.645 -25.515 1.00 65.75 113 THR A CA 1
ATOM 917 C C . THR A 1 113 ? -29.268 -27.477 -25.430 1.00 65.75 113 THR A C 1
ATOM 919 O O . THR A 1 113 ? -29.562 -26.382 -25.914 1.00 65.75 113 THR A O 1
ATOM 922 N N . VAL A 1 114 ? -28.080 -27.715 -24.868 1.00 59.44 114 VAL A N 1
ATOM 923 C CA . VAL A 1 114 ? -26.980 -26.738 -24.818 1.00 59.44 114 VAL A CA 1
ATOM 924 C C . VAL A 1 114 ? -26.189 -26.783 -26.130 1.00 59.44 114 VAL A C 1
ATOM 926 O O . VAL A 1 114 ? -25.656 -27.824 -26.506 1.00 59.44 114 VAL A O 1
ATOM 929 N N . VAL A 1 115 ? -26.124 -25.654 -26.839 1.00 69.00 115 VAL A N 1
ATOM 930 C CA . VAL A 1 115 ? -25.340 -25.489 -28.074 1.00 69.00 115 VAL A CA 1
ATOM 931 C C . VAL A 1 115 ? -24.006 -24.828 -27.724 1.00 69.00 115 VAL A C 1
ATOM 933 O O . VAL A 1 115 ? -23.994 -23.685 -27.268 1.00 69.00 115 VAL A O 1
ATOM 936 N N . ASP A 1 116 ? -22.891 -25.528 -27.943 1.00 61.53 116 ASP A N 1
ATOM 937 C CA . ASP A 1 116 ? -21.550 -24.972 -27.728 1.00 61.53 116 ASP A CA 1
ATOM 938 C C . ASP A 1 116 ? -21.199 -23.923 -28.803 1.00 61.53 116 ASP A C 1
ATOM 940 O O . ASP A 1 116 ? -21.352 -24.187 -30.003 1.00 61.53 116 ASP A O 1
ATOM 944 N N . PRO A 1 117 ? -20.693 -22.733 -28.423 1.00 55.12 117 PRO A N 1
ATOM 945 C CA . PRO A 1 117 ? -20.236 -21.745 -29.386 1.00 55.12 117 PRO A CA 1
ATOM 946 C C . PRO A 1 117 ? -18.909 -22.196 -30.015 1.00 55.12 117 PRO A C 1
ATOM 948 O O . PRO A 1 117 ? -17.878 -22.315 -29.353 1.00 55.12 117 PRO A O 1
ATOM 951 N N . VAL A 1 118 ? -18.947 -22.428 -31.327 1.00 48.97 118 VAL A N 1
ATOM 952 C CA . VAL A 1 118 ? -17.804 -22.758 -32.190 1.00 48.97 118 VAL A CA 1
ATOM 953 C C . VAL A 1 118 ? -16.640 -21.778 -31.963 1.00 48.97 118 VAL A C 1
ATOM 955 O O . VAL A 1 118 ? -16.795 -20.565 -32.100 1.00 48.97 118 VAL A O 1
ATOM 958 N N . GLN A 1 119 ? -15.460 -22.317 -31.634 1.00 46.62 119 GLN A N 1
ATOM 959 C CA . GLN A 1 119 ? -14.206 -21.579 -31.450 1.00 46.62 119 GLN A CA 1
ATOM 960 C C . GLN A 1 119 ? -13.839 -20.771 -32.707 1.00 46.62 119 GLN A C 1
ATOM 962 O O . GLN A 1 119 ? -13.529 -21.335 -33.757 1.00 46.62 119 GLN A O 1
ATOM 967 N N . ALA A 1 120 ? -13.820 -19.442 -32.595 1.00 43.78 120 ALA A N 1
ATOM 968 C CA . ALA A 1 120 ? -13.307 -18.565 -33.641 1.00 43.78 120 ALA A CA 1
ATOM 969 C C . ALA A 1 120 ? -11.785 -18.756 -33.812 1.00 43.78 120 ALA A C 1
ATOM 971 O O . ALA A 1 120 ? -11.016 -18.685 -32.852 1.00 43.78 120 ALA A O 1
ATOM 972 N N . SER A 1 121 ? -11.354 -19.000 -35.051 1.00 48.09 121 SER A N 1
ATOM 973 C CA . SER A 1 121 ? -9.967 -19.270 -35.438 1.00 48.09 121 SER A CA 1
ATOM 974 C C . SER A 1 121 ? -9.017 -18.111 -35.104 1.00 48.09 121 SER A C 1
ATOM 976 O O . SER A 1 121 ? -9.204 -16.986 -35.573 1.00 48.09 121 SER A O 1
ATOM 978 N N . VAL A 1 122 ? -7.947 -18.401 -34.366 1.00 46.78 122 VAL A N 1
ATOM 979 C CA . VAL A 1 122 ? -6.843 -17.473 -34.083 1.00 46.78 122 VAL A CA 1
ATOM 980 C C . VAL A 1 122 ? -6.016 -17.254 -35.359 1.00 46.78 122 VAL A C 1
ATOM 982 O O . VAL A 1 122 ? -5.386 -18.186 -35.854 1.00 46.78 122 VAL A O 1
ATOM 985 N N . GLN A 1 123 ? -5.998 -16.034 -35.907 1.00 42.75 123 GLN A N 1
ATOM 986 C CA . GLN A 1 123 ? -5.150 -15.688 -37.056 1.00 42.75 123 GLN A CA 1
ATOM 987 C C . GLN A 1 123 ? -3.688 -15.453 -36.637 1.00 42.75 123 GLN A C 1
ATOM 989 O O . GLN A 1 123 ? -3.392 -14.645 -35.758 1.00 42.75 123 GLN A O 1
ATOM 994 N N . THR A 1 124 ? -2.754 -16.143 -37.296 1.00 47.62 124 THR A N 1
ATOM 995 C CA . THR A 1 124 ? -1.299 -16.001 -37.121 1.00 47.62 124 THR A CA 1
ATOM 996 C C . THR A 1 124 ? -0.721 -14.785 -37.859 1.00 47.62 124 THR A C 1
ATOM 998 O O . THR A 1 124 ? -1.039 -14.527 -39.016 1.00 47.62 124 THR A O 1
ATOM 1001 N N . ARG A 1 125 ? 0.193 -14.074 -37.186 1.00 41.31 125 ARG A N 1
ATOM 1002 C CA . ARG A 1 125 ? 0.924 -12.860 -37.608 1.00 41.31 125 ARG A CA 1
ATOM 1003 C C . ARG A 1 125 ? 1.802 -13.071 -38.867 1.00 41.31 125 ARG A C 1
ATOM 1005 O O . ARG A 1 125 ? 2.621 -13.991 -38.852 1.00 41.31 125 ARG A O 1
ATOM 1012 N N . PRO A 1 126 ? 1.740 -12.214 -39.909 1.00 52.12 126 PRO A N 1
ATOM 1013 C CA . PRO A 1 126 ? 2.564 -12.379 -41.109 1.00 52.12 126 PRO A CA 1
ATOM 1014 C C . PRO A 1 126 ? 4.015 -11.896 -40.913 1.00 52.12 126 PRO A C 1
ATOM 1016 O O . PRO A 1 126 ? 4.274 -10.876 -40.270 1.00 52.12 126 PRO A O 1
ATOM 1019 N N . ARG A 1 127 ? 4.959 -12.662 -41.480 1.00 53.03 127 ARG A N 1
ATOM 1020 C CA . ARG A 1 127 ? 6.404 -12.378 -41.581 1.00 53.03 127 ARG A CA 1
ATOM 1021 C C . ARG A 1 127 ? 6.661 -11.203 -42.538 1.00 53.03 127 ARG A C 1
ATOM 1023 O O . ARG A 1 127 ? 6.105 -11.161 -43.627 1.00 53.03 127 ARG A O 1
ATOM 1030 N N . THR A 1 128 ? 7.532 -10.281 -42.139 1.00 43.84 128 THR A N 1
ATOM 1031 C CA . THR A 1 128 ? 8.013 -9.127 -42.918 1.00 43.84 128 THR A CA 1
ATOM 1032 C C . THR A 1 128 ? 8.847 -9.566 -44.129 1.00 43.84 128 THR A C 1
ATOM 1034 O O . THR A 1 128 ? 9.849 -10.261 -43.962 1.00 43.84 128 THR A O 1
ATOM 1037 N N . ALA A 1 129 ? 8.428 -9.161 -45.333 1.00 51.03 129 ALA A N 1
ATOM 1038 C CA . ALA A 1 129 ? 9.000 -9.547 -46.625 1.00 51.03 129 ALA A CA 1
ATOM 1039 C C . ALA A 1 129 ? 9.733 -8.378 -47.310 1.00 51.03 129 ALA A C 1
ATOM 1041 O O . ALA A 1 129 ? 9.327 -7.223 -47.191 1.00 51.03 129 ALA A O 1
ATOM 1042 N N . ALA A 1 130 ? 10.801 -8.703 -48.042 1.00 55.03 130 ALA A N 1
ATOM 1043 C CA . ALA A 1 130 ? 11.391 -7.842 -49.065 1.00 55.03 130 ALA A CA 1
ATOM 1044 C C . ALA A 1 130 ? 10.352 -7.523 -50.167 1.00 55.03 130 ALA A C 1
ATOM 1046 O O . ALA A 1 130 ? 9.446 -8.337 -50.375 1.00 55.03 130 ALA A O 1
ATOM 1047 N N . PRO A 1 131 ? 10.448 -6.371 -50.862 1.00 58.38 131 PRO A N 1
ATOM 1048 C CA . PRO A 1 131 ? 9.491 -6.014 -51.906 1.00 58.38 131 PRO A CA 1
ATOM 1049 C C . PRO A 1 131 ? 9.502 -7.055 -53.034 1.00 58.38 131 PRO A C 1
ATOM 1051 O O . PRO A 1 131 ? 10.558 -7.516 -53.460 1.00 58.38 131 PRO A O 1
ATOM 1054 N N . ALA A 1 132 ? 8.308 -7.440 -53.487 1.00 63.81 132 ALA A N 1
ATOM 1055 C CA . ALA A 1 132 ? 8.097 -8.533 -54.437 1.00 63.81 132 ALA A CA 1
ATOM 1056 C C . ALA A 1 132 ? 8.470 -8.189 -55.895 1.00 63.81 132 ALA A C 1
ATOM 1058 O O . ALA A 1 132 ? 8.524 -9.090 -56.726 1.00 63.81 132 ALA A O 1
ATOM 1059 N N . SER A 1 133 ? 8.734 -6.914 -56.207 1.00 64.75 133 SER A N 1
ATOM 1060 C CA . SER A 1 133 ? 9.066 -6.426 -57.551 1.00 64.75 133 SER A CA 1
ATOM 1061 C C . SER A 1 133 ? 10.180 -5.373 -57.494 1.00 64.75 133 SER A C 1
ATOM 1063 O O . SER A 1 133 ? 10.284 -4.629 -56.515 1.00 64.75 133 SER A O 1
ATOM 1065 N N . SER A 1 134 ? 11.026 -5.329 -58.532 1.00 70.56 134 SER A N 1
ATOM 1066 C CA . SER A 1 134 ? 12.050 -4.292 -58.741 1.00 70.56 134 SER A CA 1
ATOM 1067 C C . SER A 1 134 ? 11.666 -3.277 -59.825 1.00 70.56 134 SER A C 1
ATOM 1069 O O . SER A 1 134 ? 12.507 -2.456 -60.192 1.00 70.56 134 SER A O 1
ATOM 1071 N N . ASP A 1 135 ? 10.452 -3.362 -60.378 1.00 83.62 135 ASP A N 1
ATOM 1072 C CA . ASP A 1 135 ? 9.964 -2.419 -61.384 1.00 83.62 135 ASP A CA 1
ATOM 1073 C C . ASP A 1 135 ? 9.443 -1.136 -60.721 1.00 83.62 135 ASP A C 1
ATOM 1075 O O . ASP A 1 135 ? 8.691 -1.160 -59.746 1.00 83.62 135 ASP A O 1
ATOM 1079 N N . VAL A 1 136 ? 9.875 0.013 -61.235 1.00 82.19 136 VAL A N 1
ATOM 1080 C CA . VAL A 1 136 ? 9.659 1.321 -60.606 1.00 82.19 136 VAL A CA 1
ATOM 1081 C C . VAL A 1 136 ? 8.199 1.761 -60.711 1.00 82.19 136 VAL A C 1
ATOM 1083 O O . VAL A 1 136 ? 7.686 2.362 -59.767 1.00 82.19 136 VAL A O 1
ATOM 1086 N N . GLU A 1 137 ? 7.517 1.465 -61.819 1.00 84.25 137 GLU A N 1
ATOM 1087 C CA . GLU A 1 137 ? 6.105 1.835 -61.978 1.00 84.25 137 GLU A CA 1
ATOM 1088 C C . GLU A 1 137 ? 5.186 0.942 -61.132 1.00 84.25 137 GLU A C 1
ATOM 1090 O O . GLU A 1 137 ? 4.296 1.462 -60.459 1.00 84.25 137 GLU A O 1
ATOM 1095 N N . GLU A 1 138 ? 5.469 -0.362 -61.034 1.00 83.62 138 GLU A N 1
ATOM 1096 C CA . GLU A 1 138 ? 4.764 -1.269 -60.112 1.00 83.62 138 GLU A CA 1
ATOM 1097 C C . GLU A 1 138 ? 4.963 -0.880 -58.637 1.00 83.62 138 GLU A C 1
ATOM 1099 O O . GLU A 1 138 ? 4.036 -0.945 -57.823 1.00 83.62 138 GLU A O 1
ATOM 1104 N N . LEU A 1 139 ? 6.168 -0.433 -58.268 1.00 82.06 139 LEU A N 1
ATOM 1105 C CA . LEU A 1 139 ? 6.440 0.074 -56.922 1.00 82.06 139 LEU A CA 1
ATOM 1106 C C . LEU A 1 139 ? 5.670 1.369 -56.638 1.00 82.06 139 LEU A C 1
ATOM 1108 O O . LEU A 1 139 ? 5.149 1.529 -55.535 1.00 82.06 139 LEU A O 1
ATOM 1112 N N . LYS A 1 140 ? 5.544 2.279 -57.613 1.00 84.81 140 LYS A N 1
ATOM 1113 C CA . LYS A 1 140 ? 4.723 3.492 -57.463 1.00 84.81 140 LYS A CA 1
ATOM 1114 C C . LYS A 1 140 ? 3.249 3.151 -57.273 1.00 84.81 140 LYS A C 1
ATOM 1116 O O . LYS A 1 140 ? 2.631 3.707 -56.368 1.00 84.81 140 LYS A O 1
ATOM 1121 N N . THR A 1 141 ? 2.696 2.224 -58.059 1.00 88.19 141 THR A N 1
ATOM 1122 C CA . THR A 1 141 ? 1.303 1.784 -57.882 1.00 88.19 141 THR A CA 1
ATOM 1123 C C . THR A 1 141 ? 1.099 1.124 -56.522 1.00 88.19 141 THR A C 1
ATOM 1125 O O . THR A 1 141 ? 0.152 1.459 -55.820 1.00 88.19 141 THR A O 1
ATOM 1128 N N . MET A 1 142 ? 2.042 0.288 -56.075 1.00 85.56 142 MET A N 1
ATOM 1129 C CA . MET A 1 142 ? 1.977 -0.345 -54.755 1.00 85.56 142 MET A CA 1
ATOM 1130 C C . MET A 1 142 ? 2.052 0.678 -53.613 1.00 85.56 142 MET A C 1
ATOM 1132 O O . MET A 1 142 ? 1.359 0.528 -52.611 1.00 85.56 142 MET A O 1
ATOM 1136 N N . VAL A 1 143 ? 2.863 1.733 -53.747 1.00 88.88 143 VAL A N 1
ATOM 1137 C CA . VAL A 1 143 ? 2.919 2.828 -52.765 1.00 88.88 143 VAL A CA 1
ATOM 1138 C C . VAL A 1 143 ? 1.597 3.593 -52.720 1.00 88.88 143 VAL A C 1
ATOM 1140 O O . VAL A 1 143 ? 1.114 3.873 -51.625 1.00 88.88 143 VAL A O 1
ATOM 1143 N N . VAL A 1 144 ? 0.985 3.886 -53.871 1.00 92.69 144 VAL A N 1
ATOM 1144 C CA . VAL A 1 144 ? -0.333 4.540 -53.936 1.00 92.69 144 VAL A CA 1
ATOM 1145 C C . VAL A 1 144 ? -1.412 3.665 -53.293 1.00 92.69 144 VAL A C 1
ATOM 1147 O O . VAL A 1 144 ? -2.183 4.159 -52.471 1.00 92.69 144 VAL A O 1
ATOM 1150 N N . ASP A 1 145 ? -1.419 2.361 -53.573 1.00 91.12 145 ASP A N 1
ATOM 1151 C CA . ASP A 1 145 ? -2.349 1.414 -52.952 1.00 91.12 145 ASP A CA 1
ATOM 1152 C C . ASP A 1 145 ? -2.128 1.317 -51.436 1.00 91.12 145 ASP A C 1
ATOM 1154 O O . ASP A 1 145 ? -3.081 1.330 -50.653 1.00 91.12 145 ASP A O 1
ATOM 1158 N N . LEU A 1 146 ? -0.869 1.284 -50.985 1.00 91.31 146 LEU A N 1
ATOM 1159 C CA . LEU A 1 146 ? -0.532 1.297 -49.562 1.00 91.31 146 LEU A CA 1
ATOM 1160 C C . LEU A 1 146 ? -0.991 2.590 -48.884 1.00 91.31 146 LEU A C 1
ATOM 1162 O O . LEU A 1 146 ? -1.560 2.516 -47.797 1.00 91.31 146 LEU A O 1
ATOM 1166 N N . MET A 1 147 ? -0.812 3.749 -49.520 1.00 92.31 147 MET A N 1
ATOM 1167 C CA . MET A 1 147 ? -1.329 5.025 -49.017 1.00 92.31 147 MET A CA 1
ATOM 1168 C C . MET A 1 147 ? -2.854 4.996 -48.915 1.00 92.31 147 MET A C 1
ATOM 1170 O O . MET A 1 147 ? -3.389 5.301 -47.855 1.00 92.31 147 MET A O 1
ATOM 1174 N N . HIS A 1 148 ? -3.552 4.500 -49.938 1.00 94.31 148 HIS A N 1
ATOM 1175 C CA . HIS A 1 148 ? -5.008 4.373 -49.895 1.00 94.31 148 HIS A CA 1
ATOM 1176 C C . HIS A 1 148 ? -5.479 3.425 -48.778 1.00 94.31 148 HIS A C 1
ATOM 1178 O O . HIS A 1 148 ? -6.442 3.711 -48.063 1.00 94.31 148 HIS A O 1
ATOM 1184 N N . THR A 1 149 ? -4.781 2.303 -48.562 1.00 94.25 149 THR A N 1
ATOM 1185 C CA . THR A 1 149 ? -5.093 1.407 -47.436 1.00 94.25 149 THR A CA 1
ATOM 1186 C C . THR A 1 149 ? -4.781 2.032 -46.077 1.00 94.25 149 THR A C 1
ATOM 1188 O O . THR A 1 149 ? -5.491 1.750 -45.109 1.00 94.25 149 THR A O 1
ATOM 1191 N N . LEU A 1 150 ? -3.748 2.874 -45.985 1.00 92.75 150 LEU A N 1
ATOM 1192 C CA . LEU A 1 150 ? -3.391 3.601 -44.772 1.00 92.75 150 LEU A CA 1
ATOM 1193 C C . LEU A 1 150 ? -4.449 4.658 -44.441 1.00 92.75 150 LEU A C 1
ATOM 1195 O O . LEU A 1 150 ? -4.894 4.704 -43.297 1.00 92.75 150 LEU A O 1
ATOM 1199 N N . ASP A 1 151 ? -4.911 5.417 -45.433 1.00 94.00 151 ASP A N 1
ATOM 1200 C CA . ASP A 1 151 ? -5.971 6.415 -45.279 1.00 94.00 151 ASP A CA 1
ATOM 1201 C C . ASP A 1 151 ? -7.284 5.754 -44.853 1.00 94.00 151 ASP A C 1
ATOM 1203 O O . ASP A 1 151 ? -7.856 6.120 -43.828 1.00 94.00 151 ASP A O 1
ATOM 1207 N N . LYS A 1 152 ? -7.688 4.670 -45.526 1.00 93.94 152 LYS A N 1
ATOM 1208 C CA . LYS A 1 152 ? -8.882 3.898 -45.150 1.00 93.94 152 LYS A CA 1
ATOM 1209 C C . LYS A 1 152 ? -8.798 3.338 -43.727 1.00 93.94 152 LYS A C 1
ATOM 1211 O O . LYS A 1 152 ? -9.787 3.334 -42.996 1.00 93.94 152 LYS A O 1
ATOM 1216 N N . ARG A 1 153 ? -7.624 2.854 -43.302 1.00 91.94 153 ARG A N 1
ATOM 1217 C CA . ARG A 1 153 ? -7.410 2.393 -41.917 1.00 91.94 153 ARG A CA 1
ATOM 1218 C C . ARG A 1 153 ? -7.390 3.550 -40.922 1.00 91.94 153 ARG A C 1
ATOM 1220 O O . ARG A 1 153 ? -7.849 3.371 -39.800 1.00 91.94 153 ARG A O 1
ATOM 1227 N N . SER A 1 154 ? -6.869 4.710 -41.311 1.00 92.94 154 SER A N 1
ATOM 1228 C CA . SER A 1 154 ? -6.870 5.927 -40.498 1.00 92.94 154 SER A CA 1
ATOM 1229 C C . SER A 1 154 ? -8.299 6.415 -40.246 1.00 92.94 154 SER A C 1
ATOM 1231 O O . SER A 1 154 ? -8.675 6.633 -39.095 1.00 92.94 154 SER A O 1
ATOM 1233 N N . GLU A 1 155 ? -9.126 6.465 -41.294 1.00 93.69 155 GLU A N 1
ATOM 1234 C CA . GLU A 1 155 ? -10.557 6.787 -41.215 1.00 93.69 155 GLU A CA 1
ATOM 1235 C C . GLU A 1 155 ? -11.323 5.789 -40.340 1.00 93.69 155 GLU A C 1
ATOM 1237 O O . GLU A 1 155 ? -12.144 6.193 -39.523 1.00 93.69 155 GLU A O 1
ATOM 1242 N N . GLN A 1 156 ? -11.017 4.490 -40.438 1.00 92.44 156 GLN A N 1
ATOM 1243 C CA . GLN A 1 156 ? -11.601 3.470 -39.559 1.00 92.44 156 GLN A CA 1
ATOM 1244 C C . GLN A 1 156 ? -11.132 3.599 -38.103 1.00 92.44 156 GLN A C 1
ATOM 1246 O O . GLN A 1 156 ? -11.895 3.309 -37.186 1.00 92.44 156 GLN A O 1
ATOM 1251 N N . LEU A 1 157 ? -9.891 4.031 -37.862 1.00 93.50 157 LEU A N 1
ATOM 1252 C CA . LEU A 1 157 ? -9.342 4.197 -36.514 1.00 93.50 157 LEU A CA 1
ATOM 1253 C C . LEU A 1 157 ? -9.877 5.434 -35.791 1.00 93.50 157 LEU A C 1
ATOM 1255 O O . LEU A 1 157 ? -9.898 5.424 -34.562 1.00 93.50 157 LEU A O 1
ATOM 1259 N N . ALA A 1 158 ? -10.285 6.482 -36.506 1.00 92.50 158 ALA A N 1
ATOM 1260 C CA . ALA A 1 158 ? -10.815 7.705 -35.905 1.00 92.50 158 ALA A CA 1
ATOM 1261 C C . ALA A 1 158 ? -12.007 7.451 -34.949 1.00 92.50 158 ALA A C 1
ATOM 1263 O O . ALA A 1 158 ? -11.862 7.764 -33.764 1.00 92.50 158 ALA A O 1
ATOM 1264 N N . PRO A 1 159 ? -13.110 6.791 -35.366 1.00 93.25 159 PRO A N 1
ATOM 1265 C CA . PRO A 1 159 ? -14.231 6.503 -34.467 1.00 93.25 159 PRO A CA 1
ATOM 1266 C C . PRO A 1 159 ? -13.866 5.484 -33.375 1.00 93.25 159 PRO A C 1
ATOM 1268 O O . PRO A 1 159 ? -14.397 5.530 -32.266 1.00 93.25 159 PRO A O 1
ATOM 1271 N N . LEU A 1 160 ? -12.923 4.567 -33.633 1.00 91.88 160 LEU A N 1
ATOM 1272 C CA . LEU A 1 160 ? -12.441 3.647 -32.595 1.00 91.88 160 LEU A CA 1
ATOM 1273 C C . LEU A 1 160 ? -11.652 4.373 -31.497 1.00 91.88 160 LEU A C 1
ATOM 1275 O O . LEU A 1 160 ? -11.756 4.011 -30.328 1.00 91.88 160 LEU A O 1
ATOM 1279 N N . LYS A 1 161 ? -10.859 5.389 -31.850 1.00 93.75 161 LYS A N 1
ATOM 1280 C CA . LYS A 1 161 ? -10.138 6.213 -30.871 1.00 93.75 161 LYS A CA 1
ATOM 1281 C C . LYS A 1 161 ? -11.095 7.053 -30.037 1.00 93.75 161 LYS A C 1
ATOM 1283 O O . LYS A 1 161 ? -10.898 7.144 -28.831 1.00 93.75 161 LYS A O 1
ATOM 1288 N N . GLU A 1 162 ? -12.116 7.620 -30.671 1.00 94.81 162 GLU A N 1
ATOM 1289 C CA . GLU A 1 162 ? -13.161 8.394 -30.000 1.00 94.81 162 GLU A CA 1
ATOM 1290 C C . GLU A 1 162 ? -13.938 7.523 -29.005 1.00 94.81 162 GLU A C 1
ATOM 1292 O O . GLU A 1 162 ? -13.917 7.793 -27.808 1.00 94.81 162 GLU A O 1
ATOM 1297 N N . THR A 1 163 ? -14.470 6.379 -29.447 1.00 94.62 163 THR A N 1
ATOM 1298 C CA . THR A 1 163 ? -15.169 5.435 -28.550 1.00 94.62 163 THR A CA 1
ATOM 1299 C C . THR A 1 163 ? -14.277 4.874 -27.440 1.00 94.62 163 THR A C 1
ATOM 1301 O O . THR A 1 163 ? -14.752 4.593 -26.339 1.00 94.62 163 THR A O 1
ATOM 1304 N N . HIS A 1 164 ? -12.977 4.692 -27.689 1.00 93.06 164 HIS A N 1
ATOM 1305 C CA . HIS A 1 164 ? -12.037 4.300 -26.641 1.00 93.06 164 HIS A CA 1
ATOM 1306 C C . HIS A 1 164 ? -11.829 5.421 -25.615 1.00 93.06 164 HIS A C 1
ATOM 1308 O O . HIS A 1 164 ? -11.745 5.129 -24.424 1.00 93.06 164 HIS A O 1
ATOM 1314 N N . ALA A 1 165 ? -11.736 6.680 -26.051 1.00 95.00 165 ALA A N 1
ATOM 1315 C CA . ALA A 1 165 ? -11.616 7.827 -25.155 1.00 95.00 165 ALA A CA 1
AT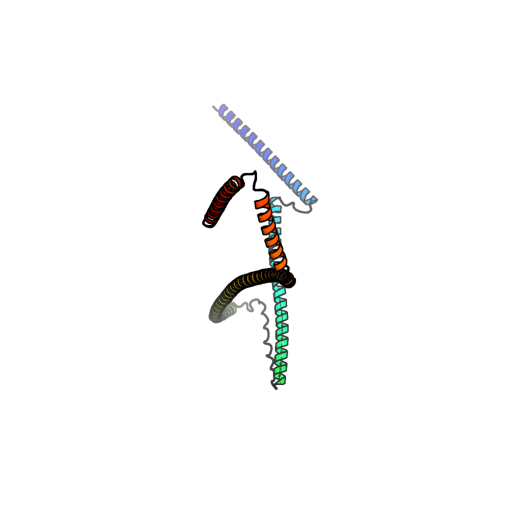OM 1316 C C . ALA A 1 165 ? -12.862 7.971 -24.269 1.00 95.00 165 ALA A C 1
ATOM 1318 O O . ALA A 1 165 ? -12.722 8.028 -23.051 1.00 95.00 165 ALA A O 1
ATOM 1319 N N . GLU A 1 166 ? -14.060 7.891 -24.853 1.00 95.38 166 GLU A N 1
ATOM 1320 C CA . GLU A 1 166 ? -15.333 7.919 -24.115 1.00 95.38 166 GLU A CA 1
ATOM 1321 C C . GLU A 1 166 ? -15.425 6.787 -23.082 1.00 95.38 166 GLU A C 1
ATOM 1323 O O . GLU A 1 166 ? -15.812 6.993 -21.933 1.00 95.38 166 GLU A O 1
ATOM 1328 N N . ARG A 1 167 ? -15.032 5.563 -23.462 1.00 92.81 167 ARG A N 1
ATOM 1329 C CA . ARG A 1 167 ? -15.015 4.424 -22.530 1.00 92.81 167 ARG A CA 1
ATOM 1330 C C . ARG A 1 167 ? -13.984 4.591 -21.420 1.00 92.81 167 ARG A C 1
ATOM 1332 O O . ARG A 1 167 ? -14.233 4.134 -20.307 1.00 92.81 167 ARG A O 1
ATOM 1339 N N . ALA A 1 168 ? -12.832 5.190 -21.714 1.00 94.25 168 ALA A N 1
ATOM 1340 C CA . ALA A 1 168 ? -11.808 5.463 -20.713 1.00 94.25 168 ALA A CA 1
ATOM 1341 C C . ALA A 1 168 ? -12.298 6.502 -19.694 1.00 94.25 168 ALA A C 1
ATOM 1343 O O . ALA A 1 168 ? -12.130 6.288 -18.496 1.00 94.25 168 ALA A O 1
ATOM 1344 N N . GLU A 1 169 ? -12.968 7.559 -20.159 1.00 95.81 169 GLU A N 1
ATOM 1345 C CA . GLU A 1 169 ? -13.597 8.570 -19.305 1.00 95.81 169 GLU A CA 1
ATOM 1346 C C . GLU A 1 169 ? -14.705 7.953 -18.437 1.00 95.81 169 GLU A C 1
ATOM 1348 O O . GLU A 1 169 ? -14.675 8.083 -17.214 1.00 95.81 169 GLU A O 1
ATOM 1353 N N . ALA A 1 170 ? -15.601 7.152 -19.023 1.00 95.44 170 ALA A N 1
ATOM 1354 C CA . ALA A 1 170 ? -16.646 6.448 -18.274 1.00 95.44 170 ALA A CA 1
ATOM 1355 C C . ALA A 1 170 ? -16.078 5.478 -17.216 1.00 95.44 170 ALA A C 1
ATOM 1357 O O . ALA A 1 170 ? -16.637 5.326 -16.126 1.00 95.44 170 ALA A O 1
ATOM 1358 N N . LEU A 1 171 ? -14.957 4.810 -17.514 1.00 94.06 171 LEU A N 1
ATOM 1359 C CA . LEU A 1 171 ? -14.267 3.945 -16.557 1.00 94.06 171 LEU A CA 1
ATOM 1360 C C . LEU A 1 171 ? -13.650 4.757 -15.409 1.00 94.06 171 LEU A C 1
ATOM 1362 O O . LEU A 1 171 ? -13.717 4.333 -14.253 1.00 94.06 171 LEU A O 1
ATOM 1366 N N . GLU A 1 172 ? -13.063 5.915 -15.710 1.00 95.50 172 GLU A N 1
ATOM 1367 C CA . GLU A 1 172 ? -12.513 6.825 -14.706 1.00 95.50 172 GLU A CA 1
ATOM 1368 C C . GLU A 1 172 ? -13.613 7.375 -13.788 1.00 95.50 172 GLU A C 1
ATOM 1370 O O . GLU A 1 172 ? -13.466 7.344 -12.563 1.00 95.50 172 GLU A O 1
ATOM 1375 N N . GLU A 1 173 ? -14.754 7.783 -14.346 1.00 96.62 173 GLU A N 1
ATOM 1376 C CA . GLU A 1 173 ? -15.930 8.201 -13.580 1.00 96.62 173 GLU A CA 1
ATOM 1377 C C . GLU A 1 173 ? -16.442 7.092 -12.654 1.00 96.62 173 GLU A C 1
ATOM 1379 O O . GLU A 1 173 ? -16.659 7.328 -11.460 1.00 96.62 173 GLU A O 1
ATOM 1384 N N . GLN A 1 174 ? -16.588 5.861 -13.158 1.00 93.31 174 GLN A N 1
ATOM 1385 C CA . GLN A 1 174 ? -17.009 4.732 -12.325 1.00 93.31 174 GLN A CA 1
ATOM 1386 C C . GLN A 1 174 ? -15.992 4.404 -11.231 1.00 93.31 174 GLN A C 1
ATOM 1388 O O . GLN A 1 174 ? -16.379 4.154 -10.087 1.00 93.31 174 GLN A O 1
ATOM 1393 N N . SER A 1 175 ? -14.697 4.439 -11.547 1.00 94.69 175 SER A N 1
ATOM 1394 C CA . SER A 1 175 ? -13.625 4.235 -10.570 1.00 94.69 175 SER A CA 1
ATOM 1395 C C . SER A 1 175 ? -13.687 5.284 -9.455 1.00 94.69 175 SER A C 1
ATOM 1397 O O . SER A 1 175 ? -13.642 4.953 -8.265 1.00 94.69 175 SER A O 1
ATOM 1399 N N . ASN A 1 176 ? -13.904 6.549 -9.822 1.00 95.56 176 ASN A N 1
ATOM 1400 C CA . ASN A 1 176 ? -14.099 7.643 -8.878 1.00 95.56 176 ASN A CA 1
ATOM 1401 C C . ASN A 1 176 ? -15.343 7.441 -8.006 1.00 95.56 176 ASN A C 1
ATOM 1403 O O . ASN A 1 176 ? -15.271 7.631 -6.790 1.00 95.56 176 ASN A O 1
ATOM 1407 N N . LEU A 1 177 ? -16.461 7.002 -8.588 1.00 97.12 177 LEU A N 1
ATOM 1408 C CA . LEU A 1 177 ? -17.689 6.718 -7.849 1.00 97.12 177 LEU A CA 1
ATOM 1409 C C . LEU A 1 177 ? -17.501 5.580 -6.838 1.00 97.12 177 LEU A C 1
ATOM 1411 O O . LEU A 1 177 ? -17.925 5.703 -5.688 1.00 97.12 177 LEU A O 1
ATOM 1415 N N . VAL A 1 178 ? -16.851 4.485 -7.243 1.00 94.69 178 VAL A N 1
ATOM 1416 C CA . VAL A 1 178 ? -16.555 3.348 -6.358 1.00 94.69 178 VAL A CA 1
ATOM 1417 C C . VAL A 1 178 ? -15.657 3.792 -5.209 1.00 94.69 178 VAL A C 1
ATOM 1419 O O . VAL A 1 178 ? -15.974 3.515 -4.052 1.00 94.69 178 VAL A O 1
ATOM 1422 N N . ARG A 1 179 ? -14.590 4.540 -5.505 1.00 96.44 179 ARG A N 1
ATOM 1423 C CA . ARG A 1 179 ? -13.683 5.095 -4.493 1.00 96.44 179 ARG A CA 1
ATOM 1424 C C . ARG A 1 179 ? -14.418 5.999 -3.502 1.00 96.44 179 ARG A C 1
ATOM 1426 O O . ARG A 1 179 ? -14.215 5.885 -2.296 1.00 96.44 179 ARG A O 1
ATOM 1433 N N . ASN A 1 180 ? -15.304 6.866 -3.988 1.00 95.69 180 ASN A N 1
ATOM 1434 C CA . ASN A 1 180 ? -16.090 7.751 -3.130 1.00 95.69 180 ASN A CA 1
ATOM 1435 C C . ASN A 1 180 ? -17.042 6.962 -2.227 1.00 95.69 180 ASN A C 1
ATOM 1437 O O . ASN A 1 180 ? -17.056 7.190 -1.019 1.00 95.69 180 ASN A O 1
ATOM 1441 N N . LYS A 1 181 ? -17.766 5.976 -2.774 1.00 95.00 181 LYS A N 1
ATOM 1442 C CA . LYS A 1 181 ? -18.635 5.106 -1.970 1.00 95.00 181 LYS A CA 1
ATOM 1443 C C . LYS A 1 181 ? -17.851 4.328 -0.917 1.00 95.00 181 LYS A C 1
ATOM 1445 O O . LYS A 1 181 ? -18.298 4.244 0.220 1.00 95.00 181 LYS A O 1
ATOM 1450 N N . GLN A 1 182 ? -16.679 3.790 -1.258 1.00 95.56 182 GLN A N 1
ATOM 1451 C CA . GLN A 1 182 ? -15.809 3.113 -0.289 1.00 95.56 182 GLN A CA 1
ATOM 1452 C C . GLN A 1 182 ? -15.433 4.038 0.874 1.00 95.56 182 GLN A C 1
ATOM 1454 O O . GLN A 1 182 ? -15.581 3.651 2.031 1.00 95.56 182 GLN A O 1
ATOM 1459 N N . ASN A 1 183 ? -15.039 5.279 0.579 1.00 94.50 183 ASN A N 1
ATOM 1460 C CA . ASN A 1 183 ? -14.716 6.270 1.606 1.00 94.50 183 ASN A CA 1
ATOM 1461 C C . ASN A 1 183 ? -15.925 6.609 2.495 1.00 94.50 183 ASN A C 1
ATOM 1463 O O . ASN A 1 183 ? -15.778 6.757 3.709 1.00 94.50 183 ASN A O 1
ATOM 1467 N N . GLU A 1 184 ? -17.125 6.717 1.920 1.00 96.75 184 GLU A N 1
ATOM 1468 C CA . GLU A 1 184 ? -18.361 6.939 2.681 1.00 96.75 184 GLU A CA 1
ATOM 1469 C C . GLU A 1 184 ? -18.696 5.762 3.602 1.00 96.75 184 GLU A C 1
ATOM 1471 O O . GLU A 1 184 ? -19.033 5.974 4.771 1.00 96.75 184 GLU A O 1
ATOM 1476 N N . TYR A 1 185 ? -18.571 4.526 3.109 1.00 95.38 185 TYR A N 1
ATOM 1477 C CA . TYR A 1 185 ? -18.784 3.328 3.921 1.00 95.38 185 TYR A CA 1
ATOM 1478 C C . TYR A 1 185 ? -17.782 3.242 5.072 1.00 95.38 185 TYR A C 1
ATOM 1480 O O . TYR A 1 185 ? -18.192 2.979 6.201 1.00 95.38 185 TYR A O 1
ATOM 1488 N N . GLU A 1 186 ? -16.504 3.530 4.826 1.00 97.50 186 GLU A N 1
ATOM 1489 C CA . GLU A 1 186 ? -15.467 3.528 5.863 1.00 97.50 186 GLU A CA 1
ATOM 1490 C C . GLU A 1 186 ? -15.731 4.611 6.922 1.00 97.50 186 GLU A C 1
ATOM 1492 O O . GLU A 1 186 ? -15.653 4.373 8.131 1.00 97.50 186 GLU A O 1
ATOM 1497 N N . ARG A 1 187 ? -16.154 5.804 6.489 1.00 96.94 187 ARG A N 1
ATOM 1498 C CA . ARG A 1 187 ? -16.553 6.881 7.400 1.00 96.94 187 ARG A CA 1
ATOM 1499 C C . ARG A 1 187 ? -17.764 6.493 8.251 1.00 96.94 187 ARG A C 1
ATOM 1501 O O . ARG A 1 187 ? -17.779 6.753 9.451 1.00 96.94 187 ARG A O 1
ATOM 1508 N N . ARG A 1 188 ? -18.779 5.860 7.657 1.00 97.06 188 ARG A N 1
ATOM 1509 C CA . ARG A 1 188 ? -19.973 5.414 8.392 1.00 97.06 188 ARG A CA 1
ATOM 1510 C C . ARG A 1 188 ? -19.652 4.272 9.352 1.00 97.06 188 ARG A C 1
ATOM 1512 O O . ARG A 1 188 ? -20.170 4.252 10.464 1.00 97.06 188 ARG A O 1
ATOM 1519 N N . ARG A 1 189 ? -18.782 3.349 8.943 1.00 95.75 189 ARG A N 1
ATOM 1520 C CA . ARG A 1 189 ? -18.291 2.252 9.778 1.00 95.75 189 ARG A CA 1
ATOM 1521 C C . ARG A 1 189 ? -17.564 2.781 11.009 1.00 95.75 189 ARG A C 1
ATOM 1523 O O . ARG A 1 189 ? -17.961 2.450 12.117 1.00 95.75 189 ARG A O 1
ATOM 1530 N N . THR A 1 190 ? -16.572 3.649 10.821 1.00 96.25 190 THR A N 1
ATOM 1531 C CA . THR A 1 190 ? -15.809 4.242 11.933 1.00 96.25 190 THR A CA 1
ATOM 1532 C C . THR A 1 190 ? -16.694 5.064 12.871 1.00 96.25 190 THR A C 1
ATOM 1534 O O . THR A 1 190 ? -16.486 5.055 14.081 1.00 96.25 190 THR A O 1
ATOM 1537 N N . GLN A 1 191 ? -17.716 5.749 12.346 1.00 97.38 191 GLN A N 1
ATOM 1538 C CA . GLN A 1 191 ? -18.714 6.425 13.175 1.00 97.38 191 GLN A CA 1
ATOM 1539 C C . GLN A 1 191 ? -19.538 5.433 14.008 1.00 97.38 191 GLN A C 1
ATOM 1541 O O . GLN A 1 191 ? -19.722 5.660 15.202 1.00 97.38 191 GLN A O 1
ATOM 1546 N N . MET A 1 192 ? -20.013 4.336 13.406 1.00 94.62 192 MET A N 1
ATOM 1547 C CA . MET A 1 192 ? -20.756 3.310 14.141 1.00 94.62 192 MET A CA 1
ATOM 1548 C C . MET A 1 192 ? -19.889 2.613 15.191 1.00 94.62 192 MET A C 1
ATOM 1550 O O . MET A 1 192 ? -20.350 2.435 16.312 1.00 94.62 192 MET A O 1
ATOM 1554 N N . GLU A 1 193 ? -18.638 2.278 14.871 1.00 97.19 193 GLU A N 1
ATOM 1555 C CA . GLU A 1 193 ? -17.688 1.671 15.814 1.00 97.19 193 GLU A CA 1
ATOM 1556 C C . GLU A 1 193 ? -17.457 2.569 17.036 1.00 97.19 193 GLU A C 1
ATOM 1558 O O . GLU A 1 193 ? -17.503 2.083 18.162 1.00 97.19 193 GLU A O 1
ATOM 1563 N N . LYS A 1 194 ? -17.308 3.886 16.835 1.00 96.75 194 LYS A N 1
ATOM 1564 C CA . LYS A 1 194 ? -17.223 4.849 17.945 1.00 96.75 194 LYS A CA 1
ATOM 1565 C C . LYS A 1 194 ? -18.488 4.855 18.797 1.00 96.75 194 LYS A C 1
ATOM 1567 O O . LYS A 1 194 ? -18.395 4.675 20.004 1.00 96.75 194 LYS A O 1
ATOM 1572 N N . SER A 1 195 ? -19.660 4.989 18.170 1.00 94.94 195 SER A N 1
ATOM 1573 C CA . SER A 1 195 ? -20.934 4.995 18.904 1.00 94.94 195 SER A CA 1
ATOM 1574 C C . SER A 1 195 ? -21.193 3.684 19.652 1.00 94.94 195 SER A C 1
ATOM 1576 O O . SER A 1 195 ? -21.788 3.684 20.724 1.00 94.94 195 SER A O 1
ATOM 1578 N N . TYR A 1 196 ? -20.727 2.562 19.100 1.00 95.69 196 TYR A N 1
ATOM 1579 C CA . TYR A 1 196 ? -20.836 1.255 19.728 1.00 95.69 196 TYR A CA 1
ATOM 1580 C C . TYR A 1 196 ? -19.924 1.146 20.950 1.00 95.69 196 TYR A C 1
ATOM 1582 O O . TYR A 1 196 ? -20.374 0.653 21.979 1.00 95.69 196 TYR A O 1
ATOM 1590 N N . GLU A 1 197 ? -18.675 1.616 20.869 1.00 96.69 197 GLU A N 1
ATOM 1591 C CA . GLU A 1 197 ? -17.765 1.567 22.018 1.00 96.69 197 GLU A CA 1
ATOM 1592 C C . GLU A 1 197 ? -18.214 2.520 23.136 1.00 96.69 197 GLU A C 1
ATOM 1594 O O . GLU A 1 197 ? -18.193 2.132 24.300 1.00 96.69 197 GLU A O 1
ATOM 1599 N N . GLU A 1 198 ? -18.717 3.711 22.792 1.00 97.38 198 GLU A N 1
ATOM 1600 C CA . GLU A 1 198 ? -19.350 4.633 23.748 1.00 97.38 198 GLU A CA 1
ATOM 1601 C C . GLU A 1 198 ? -20.553 3.973 24.445 1.00 97.38 198 GLU A C 1
ATOM 1603 O O . GLU A 1 198 ? -20.651 3.966 25.674 1.00 97.38 198 GLU A O 1
ATOM 1608 N N . LEU A 1 199 ? -21.452 3.347 23.677 1.00 96.62 199 LEU A N 1
ATOM 1609 C CA . LEU A 1 199 ? -22.611 2.650 24.237 1.00 96.62 199 LEU A CA 1
ATOM 1610 C C . LEU A 1 199 ? -22.191 1.462 25.113 1.00 96.62 199 LEU A C 1
ATOM 1612 O O . LEU A 1 199 ? -22.725 1.268 26.199 1.00 96.62 199 LEU A O 1
ATOM 1616 N N . LYS A 1 200 ? -21.208 0.680 24.678 1.00 97.19 200 LYS A N 1
ATOM 1617 C CA . LYS A 1 200 ? -20.677 -0.446 25.445 1.00 97.19 200 LYS A CA 1
ATOM 1618 C C . LYS A 1 200 ? -20.062 0.011 26.768 1.00 97.19 200 LYS A C 1
ATOM 1620 O O . LYS A 1 200 ? -20.299 -0.633 27.786 1.00 97.19 200 LYS A O 1
ATOM 1625 N N . GLN A 1 201 ? -19.325 1.122 26.769 1.00 96.75 201 GLN A N 1
ATOM 1626 C CA . GLN A 1 201 ? -18.775 1.703 27.990 1.00 96.75 201 GLN A CA 1
ATOM 1627 C C . GLN A 1 201 ? -19.893 2.103 28.962 1.00 96.75 201 GLN A C 1
ATOM 1629 O O . GLN A 1 201 ? -19.855 1.698 30.121 1.00 96.75 201 GLN A O 1
ATOM 1634 N N . THR A 1 202 ? -20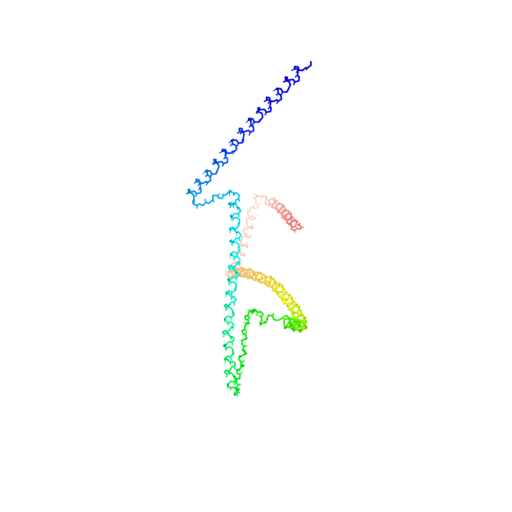.919 2.820 28.490 1.00 96.44 202 THR A N 1
ATOM 1635 C CA . THR A 1 202 ? -22.053 3.211 29.352 1.00 96.44 202 THR A CA 1
ATOM 1636 C C . THR A 1 202 ? -22.817 2.012 29.917 1.00 96.44 202 THR A C 1
ATOM 1638 O O . THR A 1 202 ? -23.231 2.038 31.073 1.00 96.44 202 THR A O 1
ATOM 1641 N N . VAL A 1 203 ? -22.972 0.930 29.146 1.00 96.62 203 VAL A N 1
ATOM 1642 C CA . VAL A 1 203 ? -23.580 -0.316 29.642 1.00 96.62 203 VAL A CA 1
ATOM 1643 C C . VAL A 1 203 ? -22.735 -0.947 30.748 1.00 96.62 203 VAL A C 1
ATOM 1645 O O . VAL A 1 203 ? -23.289 -1.378 31.758 1.00 96.62 203 VAL A O 1
ATOM 1648 N N . GLU A 1 204 ? -21.410 -0.980 30.598 1.00 96.69 204 GLU A N 1
ATOM 1649 C CA . GLU A 1 204 ? -20.522 -1.528 31.629 1.00 96.69 204 GLU A CA 1
ATOM 1650 C C . GLU A 1 204 ? -20.524 -0.659 32.898 1.00 96.69 204 GLU A C 1
ATOM 1652 O O . GLU A 1 204 ? -20.565 -1.182 34.010 1.00 96.69 204 GLU A O 1
ATOM 1657 N N . GLU A 1 205 ? -20.555 0.667 32.752 1.00 97.00 205 GLU A N 1
ATOM 1658 C CA . GLU A 1 205 ? -20.703 1.610 33.867 1.00 97.00 205 GLU A CA 1
ATOM 1659 C C . GLU A 1 205 ? -22.023 1.396 34.620 1.00 97.00 205 GLU A C 1
ATOM 1661 O O . GLU A 1 205 ? -22.012 1.265 35.846 1.00 97.00 205 GLU A O 1
ATOM 1666 N N . MET A 1 206 ? -23.147 1.279 33.903 1.00 96.19 206 MET A N 1
ATOM 1667 C CA . MET A 1 206 ? -24.451 0.985 34.511 1.00 96.19 206 MET A CA 1
ATOM 1668 C C . MET A 1 206 ? -24.452 -0.358 35.240 1.00 96.19 206 MET A C 1
ATOM 1670 O O . MET A 1 206 ? -24.962 -0.451 36.354 1.00 96.19 206 MET A O 1
ATOM 1674 N N . LYS A 1 207 ? -23.845 -1.390 34.649 1.00 96.06 207 LYS A N 1
ATOM 1675 C CA . LYS A 1 207 ? -23.736 -2.712 35.268 1.00 96.06 207 LYS A CA 1
ATOM 1676 C C . LYS A 1 207 ? -22.916 -2.669 36.558 1.00 96.06 207 LYS A C 1
ATOM 1678 O O . LYS A 1 207 ? -23.330 -3.246 37.557 1.00 96.06 207 LYS A O 1
ATOM 1683 N N . ASN A 1 208 ? -21.794 -1.952 36.566 1.00 95.56 208 ASN A N 1
ATOM 1684 C CA . ASN A 1 208 ? -20.975 -1.770 37.768 1.00 95.56 208 ASN A CA 1
ATOM 1685 C C . ASN A 1 208 ? -21.718 -0.985 38.860 1.00 95.56 208 ASN A C 1
ATOM 1687 O O . ASN A 1 208 ? -21.586 -1.274 40.051 1.00 95.56 208 ASN A O 1
ATOM 1691 N N . GLN A 1 209 ? -22.520 0.005 38.464 1.00 95.81 209 GLN A N 1
ATOM 1692 C CA . GLN A 1 209 ? -23.365 0.748 39.394 1.00 95.81 209 GLN A CA 1
ATOM 1693 C C . GLN A 1 209 ? -24.477 -0.135 39.975 1.00 95.81 209 GLN A C 1
ATOM 1695 O O . GLN A 1 209 ? -24.762 -0.047 41.172 1.00 95.81 209 GLN A O 1
ATOM 1700 N N . GLU A 1 210 ? -25.084 -0.998 39.158 1.00 92.56 210 GLU A N 1
ATOM 1701 C CA . GLU A 1 210 ? -26.075 -1.978 39.601 1.00 92.56 210 GLU A CA 1
ATOM 1702 C C . GLU A 1 210 ? -25.456 -2.950 40.607 1.00 92.56 210 GLU A C 1
ATOM 1704 O O . GLU A 1 210 ? -25.996 -3.101 41.700 1.00 92.56 210 GLU A O 1
ATOM 1709 N N . THR A 1 211 ? -24.281 -3.522 40.316 1.00 94.62 211 THR A N 1
ATOM 1710 C CA . THR A 1 211 ? -23.604 -4.433 41.252 1.00 94.62 211 THR A CA 1
ATOM 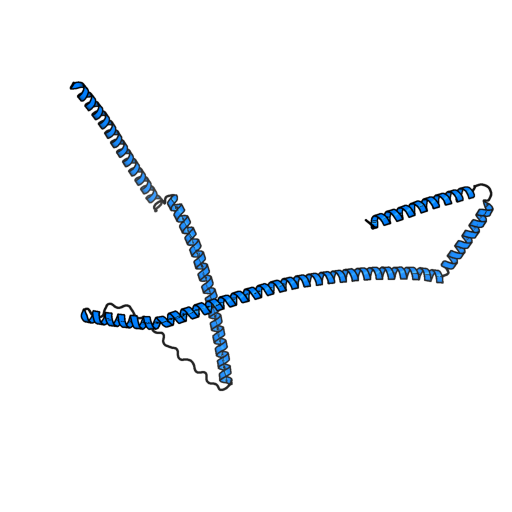1711 C C . THR A 1 211 ? -23.273 -3.745 42.575 1.00 94.62 211 THR A C 1
ATOM 1713 O O . THR A 1 211 ? -23.622 -4.267 43.633 1.00 94.62 211 THR A O 1
ATOM 1716 N N . ALA A 1 212 ? -22.711 -2.532 42.542 1.00 95.94 212 ALA A N 1
ATOM 1717 C CA . ALA A 1 212 ? -22.428 -1.768 43.759 1.00 95.94 212 ALA A CA 1
ATOM 1718 C C . ALA A 1 212 ? -23.709 -1.459 44.559 1.00 95.94 212 ALA A C 1
ATOM 1720 O O . ALA A 1 212 ? -23.744 -1.577 45.786 1.00 95.94 212 ALA A O 1
ATOM 1721 N N . SER A 1 213 ? -24.797 -1.108 43.870 1.00 91.81 213 SER A N 1
ATOM 1722 C CA . SER A 1 213 ? -26.101 -0.889 44.504 1.00 91.81 213 SER A CA 1
ATOM 1723 C C . SER A 1 213 ? -26.639 -2.178 45.132 1.00 91.81 213 SER A C 1
ATOM 1725 O O . SER A 1 213 ? -27.116 -2.150 46.262 1.00 91.81 213 SER A O 1
ATOM 1727 N N . THR A 1 214 ? -26.506 -3.330 44.470 1.00 95.00 214 THR A N 1
ATOM 1728 C CA . THR A 1 214 ? -26.927 -4.615 45.048 1.00 95.00 214 THR A CA 1
ATOM 1729 C C . THR A 1 214 ? -26.101 -5.016 46.269 1.00 95.00 214 THR A C 1
ATOM 1731 O O . THR A 1 214 ? -26.672 -5.485 47.250 1.00 95.00 214 THR A O 1
ATOM 1734 N N . GLU A 1 215 ? -24.788 -4.774 46.267 1.00 94.38 215 GLU A N 1
ATOM 1735 C CA . GLU A 1 215 ? -23.917 -5.030 47.421 1.00 94.38 215 GLU A CA 1
ATOM 1736 C C . GLU A 1 215 ? -24.293 -4.144 48.616 1.00 94.38 215 GLU A C 1
ATOM 1738 O O . GLU A 1 215 ? -24.411 -4.625 49.745 1.00 94.38 215 GLU A O 1
ATOM 1743 N N . THR A 1 216 ? -24.544 -2.851 48.377 1.00 95.19 216 THR A N 1
ATOM 1744 C CA . THR A 1 216 ? -25.000 -1.944 49.443 1.00 95.19 216 THR A CA 1
ATOM 1745 C C . THR A 1 216 ? -26.366 -2.343 49.996 1.00 95.19 216 THR A C 1
ATOM 1747 O O . THR A 1 216 ? -26.541 -2.333 51.215 1.00 95.19 216 THR A O 1
ATOM 1750 N N . ILE A 1 217 ? -27.307 -2.764 49.141 1.00 94.25 217 ILE A N 1
ATOM 1751 C CA . ILE A 1 217 ? -28.607 -3.293 49.574 1.00 94.25 217 ILE A CA 1
ATOM 1752 C C . ILE A 1 217 ? -28.411 -4.532 50.453 1.00 94.25 217 ILE A C 1
ATOM 1754 O O . ILE A 1 217 ? -28.937 -4.558 51.562 1.00 94.25 217 ILE A O 1
ATOM 1758 N N . GLN A 1 218 ? -27.605 -5.510 50.028 1.00 95.38 218 GLN A N 1
ATOM 1759 C CA . GLN A 1 218 ? -27.330 -6.723 50.813 1.00 95.38 218 GLN A CA 1
ATOM 1760 C C . GLN A 1 218 ? -26.701 -6.403 52.178 1.00 95.38 218 GLN A C 1
ATOM 1762 O O . GLN A 1 218 ? -27.080 -6.981 53.199 1.00 95.38 218 GLN A O 1
ATOM 1767 N N . SER A 1 219 ? -25.769 -5.445 52.227 1.00 94.94 219 SER A N 1
ATOM 1768 C CA . SER A 1 219 ? -25.185 -4.973 53.487 1.00 94.94 219 SER A CA 1
ATOM 1769 C C . SER A 1 219 ? -26.242 -4.351 54.406 1.00 94.94 219 SER A C 1
ATOM 1771 O O . SER A 1 219 ? -26.277 -4.654 55.600 1.00 94.94 219 SER A O 1
ATOM 1773 N N . LEU A 1 220 ? -27.114 -3.490 53.874 1.00 93.50 220 LEU A N 1
ATOM 1774 C CA . LEU A 1 220 ? -28.198 -2.875 54.647 1.00 93.50 220 LEU A CA 1
ATOM 1775 C C . LEU A 1 220 ? -29.218 -3.915 55.126 1.00 93.50 220 LEU A C 1
ATOM 1777 O O . LEU A 1 220 ? -29.650 -3.855 56.274 1.00 93.50 220 LEU A O 1
ATOM 1781 N N . GLU A 1 221 ? -29.567 -4.898 54.297 1.00 94.19 221 GLU A N 1
ATOM 1782 C CA . GLU A 1 221 ? -30.439 -6.012 54.679 1.00 94.19 221 GLU A CA 1
ATOM 1783 C C . GLU A 1 221 ? -29.845 -6.824 55.835 1.00 94.19 221 GLU A C 1
ATOM 1785 O O . GLU A 1 221 ? -30.558 -7.135 56.793 1.00 94.19 221 GLU A O 1
ATOM 1790 N N . SER A 1 222 ? -28.536 -7.100 55.801 1.00 94.25 222 SER A N 1
ATOM 1791 C CA . SER A 1 222 ? -27.832 -7.765 56.903 1.00 94.25 222 SER A CA 1
ATOM 1792 C C . SER A 1 222 ? -27.872 -6.936 58.190 1.00 94.25 222 SER A C 1
ATOM 1794 O O . SER A 1 222 ? -28.159 -7.478 59.258 1.00 94.25 222 SER A O 1
ATOM 1796 N N . GLN A 1 223 ? -27.639 -5.621 58.106 1.00 95.06 223 GLN A N 1
ATOM 1797 C CA . GLN A 1 223 ? -27.719 -4.720 59.265 1.00 95.06 223 GLN A CA 1
ATOM 1798 C C . GLN A 1 223 ? -29.144 -4.648 59.836 1.00 95.06 223 GLN A C 1
ATOM 1800 O O . GLN A 1 223 ? -29.328 -4.677 61.052 1.00 95.06 223 GLN A O 1
ATOM 1805 N N . ILE A 1 224 ? -30.170 -4.610 58.978 1.00 92.38 224 ILE A N 1
ATOM 1806 C CA . ILE A 1 224 ? -31.578 -4.644 59.397 1.00 92.38 224 ILE A CA 1
ATOM 1807 C C . ILE A 1 224 ? -31.905 -5.977 60.079 1.00 92.38 224 ILE A C 1
ATOM 1809 O O . ILE A 1 224 ? -32.592 -5.986 61.102 1.00 92.38 224 ILE A O 1
ATOM 1813 N N . ALA A 1 225 ? -31.433 -7.104 59.541 1.00 94.25 225 ALA A N 1
ATOM 1814 C CA . ALA A 1 225 ? -31.635 -8.420 60.142 1.00 94.25 225 ALA A CA 1
ATOM 1815 C C . ALA A 1 225 ? -30.976 -8.516 61.527 1.00 94.25 225 ALA A C 1
ATOM 1817 O O . ALA A 1 225 ? -31.590 -9.026 62.469 1.00 94.25 225 ALA A O 1
ATOM 1818 N N . GLU A 1 226 ? -29.768 -7.971 61.679 1.00 93.81 226 GLU A N 1
ATOM 1819 C CA . GLU A 1 226 ? -29.081 -7.894 62.965 1.00 93.81 226 GLU A CA 1
ATOM 1820 C C . GLU A 1 226 ? -29.839 -7.010 63.964 1.00 93.81 226 GLU A C 1
ATOM 1822 O O . GLU A 1 226 ? -30.126 -7.455 65.077 1.00 93.81 226 GLU A O 1
ATOM 1827 N N . ALA A 1 227 ? -30.246 -5.803 63.561 1.00 90.38 227 ALA A N 1
ATOM 1828 C CA . ALA A 1 227 ? -31.024 -4.897 64.405 1.00 90.38 227 ALA A CA 1
ATOM 1829 C C . ALA A 1 227 ? -32.363 -5.521 64.841 1.00 90.38 227 ALA A C 1
ATOM 1831 O O . ALA A 1 227 ? -32.760 -5.407 66.000 1.00 90.38 227 ALA A O 1
ATOM 1832 N N . ARG A 1 228 ? -33.043 -6.250 63.944 1.00 91.44 228 ARG A N 1
ATOM 1833 C CA . ARG A 1 228 ? -34.258 -7.018 64.270 1.00 91.44 228 ARG A CA 1
ATOM 1834 C C . ARG A 1 228 ? -33.981 -8.148 65.259 1.00 91.44 228 ARG A C 1
ATOM 1836 O O . ARG A 1 228 ? -34.778 -8.356 66.168 1.00 91.44 228 ARG A O 1
ATOM 1843 N N . SER A 1 229 ? -32.861 -8.857 65.115 1.00 90.06 229 SER A N 1
ATOM 1844 C CA . SER A 1 229 ? -32.436 -9.883 66.075 1.00 90.06 229 SER A CA 1
ATOM 1845 C C . SER A 1 229 ? -32.189 -9.277 67.458 1.00 90.06 229 SER A C 1
ATOM 1847 O O . SER A 1 229 ? -32.687 -9.796 68.456 1.00 90.06 229 SER A O 1
ATOM 1849 N N . GLN A 1 230 ? -31.498 -8.137 67.529 1.00 88.31 230 GLN A N 1
ATOM 1850 C CA . GLN A 1 230 ? -31.279 -7.401 68.777 1.00 88.31 230 GLN A CA 1
ATOM 1851 C C . GLN A 1 230 ? -32.600 -6.938 69.413 1.00 88.31 230 GLN A C 1
ATOM 1853 O O . GLN A 1 230 ? -32.807 -7.184 70.599 1.00 88.31 230 GLN A O 1
ATOM 1858 N N . LEU A 1 231 ? -33.523 -6.364 68.632 1.00 81.75 231 LEU A N 1
ATOM 1859 C CA . LEU A 1 231 ? -34.871 -6.011 69.099 1.00 81.75 231 LEU A CA 1
ATOM 1860 C C . LEU A 1 231 ? -35.626 -7.227 69.642 1.00 81.75 231 LEU A C 1
ATOM 1862 O O . LEU A 1 231 ? -36.155 -7.165 70.743 1.00 81.75 231 LEU A O 1
ATOM 1866 N N . SER A 1 232 ? -35.607 -8.360 68.933 1.00 83.19 232 SER A N 1
ATOM 1867 C CA . SER A 1 232 ? -36.277 -9.583 69.397 1.00 83.19 232 SER A CA 1
ATOM 1868 C C . SER A 1 232 ? -35.707 -10.119 70.715 1.00 83.19 232 SER A C 1
ATOM 1870 O O . SER A 1 232 ? -36.450 -10.664 71.528 1.00 83.19 232 SER A O 1
ATOM 1872 N N . LYS A 1 233 ? -34.400 -9.940 70.962 1.00 81.50 233 LYS A N 1
ATOM 1873 C CA . LYS A 1 233 ? -33.771 -10.299 72.239 1.00 81.50 233 LYS A CA 1
ATOM 1874 C C . LYS A 1 233 ? -34.273 -9.396 73.359 1.00 81.50 233 LYS A C 1
ATOM 1876 O O . LYS A 1 233 ? -34.664 -9.920 74.395 1.00 81.50 233 LYS A O 1
ATOM 1881 N N . ILE A 1 234 ? -34.334 -8.085 73.120 1.00 77.75 234 ILE A N 1
ATOM 1882 C CA . ILE A 1 234 ? -34.885 -7.109 74.071 1.00 77.75 234 ILE A CA 1
ATOM 1883 C C . ILE A 1 234 ? -36.357 -7.426 74.368 1.00 77.75 234 ILE A C 1
ATOM 1885 O O . ILE A 1 234 ? -36.720 -7.533 75.535 1.00 77.75 234 ILE A O 1
ATOM 1889 N N . ASP A 1 235 ? -37.179 -7.673 73.344 1.00 73.06 235 ASP A N 1
ATOM 1890 C CA . ASP A 1 235 ? -38.587 -8.057 73.514 1.00 73.06 235 ASP A CA 1
ATOM 1891 C C . ASP A 1 235 ? -38.722 -9.383 74.283 1.00 73.06 235 ASP A C 1
ATOM 1893 O O . ASP A 1 235 ? -39.574 -9.517 75.160 1.00 73.06 235 ASP A O 1
ATOM 1897 N N . SER A 1 236 ? -37.861 -10.373 74.016 1.00 68.25 236 SER A N 1
ATOM 1898 C CA . SER A 1 236 ? -37.868 -11.644 74.752 1.00 68.25 236 SER A CA 1
ATOM 1899 C C . SER A 1 236 ? -37.444 -11.482 76.219 1.00 68.25 236 SER A C 1
ATOM 1901 O O . SER A 1 236 ? -38.027 -12.108 77.108 1.00 68.25 236 SER A O 1
ATOM 1903 N N . GLU A 1 237 ? -36.487 -10.597 76.503 1.00 60.19 237 GLU A N 1
ATOM 1904 C CA . GLU A 1 237 ? -36.121 -10.213 77.865 1.00 60.19 237 GLU A CA 1
ATOM 1905 C C . GLU A 1 237 ? -37.271 -9.465 78.549 1.00 60.19 237 GLU A C 1
ATOM 1907 O O . GLU A 1 237 ? -37.509 -9.688 79.734 1.00 60.19 237 GLU A O 1
ATOM 1912 N N . ASP A 1 238 ? -38.046 -8.666 77.812 1.00 54.22 238 ASP A N 1
ATOM 1913 C CA . ASP A 1 238 ? -39.255 -8.003 78.304 1.00 54.22 238 ASP A CA 1
ATOM 1914 C C . ASP A 1 238 ? -40.374 -9.016 78.635 1.00 54.22 238 ASP A C 1
ATOM 1916 O O . ASP A 1 238 ? -40.981 -8.949 79.707 1.00 54.22 238 ASP A O 1
ATOM 1920 N N . THR A 1 239 ? -40.562 -10.066 77.818 1.00 55.34 239 THR A N 1
ATOM 1921 C CA . THR A 1 239 ? -41.508 -11.167 78.121 1.00 55.34 239 THR A CA 1
ATOM 1922 C C . THR A 1 239 ? -41.105 -12.026 79.327 1.00 55.34 239 THR A C 1
ATOM 1924 O O . THR A 1 239 ? -41.973 -12.592 79.989 1.00 55.34 239 THR A O 1
ATOM 1927 N N . ASN A 1 240 ? -39.814 -12.068 79.675 1.00 55.19 240 ASN A N 1
ATOM 1928 C CA . ASN A 1 240 ? -39.303 -12.681 80.909 1.00 55.19 240 ASN A CA 1
ATOM 1929 C C . ASN A 1 240 ? -39.253 -11.697 82.100 1.00 55.19 240 ASN A C 1
ATOM 1931 O O . ASN A 1 240 ? -38.676 -12.007 83.147 1.00 55.19 240 ASN A O 1
ATOM 1935 N N . GLY A 1 241 ? -39.854 -10.508 81.962 1.00 56.19 241 GLY A N 1
ATOM 1936 C CA . GLY A 1 241 ? -39.933 -9.497 83.014 1.00 56.19 241 GLY A CA 1
ATOM 1937 C C . GLY A 1 241 ? -38.634 -8.720 83.242 1.00 56.19 241 GLY A C 1
ATOM 1938 O O . GLY A 1 241 ? -38.478 -8.113 84.296 1.00 56.19 241 GLY A O 1
ATOM 1939 N N . GLY A 1 242 ? -37.696 -8.717 82.293 1.00 58.84 242 GLY A N 1
ATOM 1940 C CA . GLY A 1 242 ? -36.409 -8.020 82.366 1.00 58.84 242 GLY A CA 1
ATOM 1941 C C . GLY A 1 242 ? -36.547 -6.502 82.479 1.00 58.84 242 GLY A C 1
ATOM 1942 O O . GLY A 1 242 ? -35.930 -5.901 83.358 1.00 58.84 242 GLY A O 1
ATOM 1943 N N . VAL A 1 243 ? -37.434 -5.877 81.697 1.00 61.78 243 VAL A N 1
ATOM 1944 C CA . VAL A 1 243 ? -37.730 -4.435 81.824 1.00 61.78 243 VAL A CA 1
ATOM 1945 C C . VAL A 1 243 ? -38.470 -4.138 83.128 1.00 61.78 243 VAL A C 1
ATOM 1947 O O . VAL A 1 243 ? -38.203 -3.120 83.765 1.00 61.78 243 VAL A O 1
ATOM 1950 N N . ALA A 1 244 ? -39.347 -5.036 83.588 1.00 60.34 244 ALA A N 1
ATOM 1951 C CA . ALA A 1 244 ? -39.995 -4.913 84.894 1.00 60.34 244 ALA A CA 1
ATOM 1952 C C . ALA A 1 244 ? -38.984 -5.030 86.053 1.00 60.34 244 ALA A C 1
ATOM 1954 O O . ALA A 1 244 ? -39.072 -4.284 87.026 1.00 60.34 244 ALA A O 1
ATOM 1955 N N . ARG A 1 245 ? -37.977 -5.903 85.929 1.00 61.19 245 ARG A N 1
ATOM 1956 C CA . ARG A 1 245 ? -36.896 -6.093 86.908 1.00 61.19 245 ARG A CA 1
ATOM 1957 C C . ARG A 1 245 ? -35.921 -4.919 86.921 1.00 61.19 245 ARG A C 1
ATOM 1959 O O . ARG A 1 245 ? -35.506 -4.506 87.998 1.00 61.19 245 ARG A O 1
ATOM 1966 N N . LEU A 1 246 ? -35.608 -4.355 85.753 1.00 63.50 246 LEU A N 1
ATOM 1967 C CA . LEU A 1 246 ? -34.809 -3.136 85.625 1.00 63.50 246 LEU A CA 1
ATOM 1968 C C . LEU A 1 246 ? -35.555 -1.921 86.178 1.00 63.50 246 LEU A C 1
ATOM 1970 O O . LEU A 1 246 ? -34.947 -1.145 86.903 1.00 63.50 246 LEU A O 1
ATOM 1974 N N . LYS A 1 247 ? -36.865 -1.783 85.929 1.00 66.88 247 LYS A N 1
ATOM 1975 C CA . LYS A 1 247 ? -37.701 -0.748 86.564 1.00 66.88 247 LYS A CA 1
ATOM 1976 C C . LYS A 1 247 ? -37.755 -0.910 88.084 1.00 66.88 247 LYS A C 1
ATOM 1978 O O . LYS A 1 247 ? -37.540 0.069 88.788 1.00 66.88 247 LYS A O 1
ATOM 1983 N N . ALA A 1 248 ? -37.948 -2.132 88.587 1.00 71.00 248 ALA A N 1
ATOM 1984 C CA . ALA A 1 248 ? -37.943 -2.415 90.023 1.00 71.00 248 ALA A CA 1
ATOM 1985 C C . ALA A 1 248 ? -36.573 -2.143 90.670 1.00 71.00 248 ALA A C 1
ATOM 1987 O O . ALA A 1 248 ? -36.516 -1.579 91.758 1.00 71.00 248 ALA A O 1
ATOM 1988 N N . GLN A 1 249 ? -35.464 -2.471 89.994 1.00 69.75 249 GLN A N 1
ATOM 1989 C CA . GLN A 1 249 ? -34.119 -2.110 90.451 1.00 69.75 249 GLN A CA 1
ATOM 1990 C C . GLN A 1 249 ? -33.879 -0.600 90.410 1.00 69.75 249 GLN A C 1
ATOM 1992 O O . GLN A 1 249 ? -33.247 -0.076 91.320 1.00 69.75 249 GLN A O 1
ATOM 1997 N N . LEU A 1 250 ? -34.392 0.113 89.405 1.00 70.88 250 LEU A N 1
ATOM 1998 C CA . LEU A 1 250 ? -34.297 1.571 89.327 1.00 70.88 250 LEU A CA 1
ATOM 1999 C C . LEU A 1 250 ? -35.037 2.217 90.501 1.00 70.88 250 LEU A C 1
ATOM 2001 O O . LEU A 1 250 ? -34.481 3.069 91.186 1.00 70.88 250 LEU A O 1
ATOM 2005 N N . GLU A 1 251 ? -36.239 1.738 90.800 1.00 74.69 251 GLU A N 1
ATOM 2006 C CA . GLU A 1 251 ? -37.058 2.207 91.916 1.00 74.69 251 GLU A CA 1
ATOM 2007 C C . GLU A 1 251 ? -36.439 1.853 93.282 1.00 74.69 251 GLU A C 1
ATOM 2009 O O . GLU A 1 251 ? -36.397 2.691 94.181 1.00 74.69 251 GLU A O 1
ATOM 2014 N N . GLU A 1 252 ? -35.826 0.672 93.415 1.00 76.56 252 GLU A N 1
ATOM 2015 C CA . GLU A 1 252 ? -35.049 0.278 94.597 1.00 76.56 252 GLU A CA 1
ATOM 2016 C C . GLU A 1 252 ? -33.774 1.128 94.761 1.00 76.56 252 GLU A C 1
ATOM 2018 O O . GLU A 1 252 ? -33.423 1.527 95.875 1.00 76.56 252 GLU A O 1
ATOM 2023 N N . THR A 1 253 ? -33.074 1.454 93.669 1.00 72.06 253 THR A N 1
ATOM 2024 C CA . THR A 1 253 ? -31.909 2.355 93.709 1.00 72.06 253 THR A CA 1
ATOM 2025 C C . THR A 1 253 ? -32.305 3.794 94.021 1.00 72.06 253 THR A C 1
ATOM 2027 O O . THR A 1 253 ? -31.582 4.464 94.758 1.00 72.06 253 THR A O 1
ATOM 2030 N N . GLN A 1 254 ? -33.472 4.243 93.556 1.00 68.12 254 GLN A N 1
ATOM 2031 C CA . GLN A 1 254 ? -34.039 5.549 93.877 1.00 68.12 254 GLN A CA 1
ATOM 2032 C C . GLN A 1 254 ? -34.404 5.629 95.368 1.00 68.12 254 GLN A C 1
ATOM 2034 O O . GLN A 1 254 ? -34.014 6.573 96.049 1.00 68.12 254 GLN A O 1
ATOM 2039 N N . GLN A 1 255 ? -35.034 4.587 95.919 1.00 76.25 255 GLN A N 1
ATOM 2040 C CA . GLN A 1 255 ? -35.342 4.504 97.351 1.00 76.25 255 GLN A CA 1
ATOM 2041 C C . GLN A 1 255 ? -34.082 4.424 98.224 1.00 76.25 255 GLN A C 1
ATOM 2043 O O . GLN A 1 255 ? -34.018 5.067 99.272 1.00 76.25 255 GLN A O 1
ATOM 2048 N N . LYS A 1 256 ? -33.049 3.682 97.802 1.00 76.44 256 LYS A N 1
ATOM 2049 C CA . LYS A 1 256 ? -31.746 3.654 98.493 1.00 76.44 256 LYS A CA 1
ATOM 2050 C C . LYS A 1 256 ? -31.043 5.010 98.432 1.00 76.44 256 LYS A C 1
ATOM 2052 O O . LYS A 1 256 ? -30.407 5.398 99.410 1.00 76.44 256 LYS A O 1
ATOM 2057 N N . LEU A 1 257 ? -31.174 5.744 97.327 1.00 65.94 257 LEU A N 1
ATOM 2058 C CA . LEU A 1 257 ? -30.651 7.103 97.181 1.00 65.94 257 LEU A CA 1
ATOM 2059 C C . LEU A 1 257 ? -31.375 8.090 98.107 1.00 65.94 257 LEU A C 1
ATOM 2061 O O . LEU A 1 257 ? -30.714 8.890 98.765 1.00 65.94 257 LEU A O 1
ATOM 2065 N N . ASP A 1 258 ? -32.698 7.988 98.228 1.00 68.06 258 ASP A N 1
ATOM 2066 C CA . ASP A 1 258 ? -33.496 8.824 99.131 1.00 68.06 258 ASP A CA 1
ATOM 2067 C C . ASP A 1 258 ? -33.207 8.506 100.609 1.00 68.06 258 ASP A C 1
ATOM 2069 O O . ASP A 1 258 ? -33.041 9.417 101.425 1.00 68.06 258 ASP A O 1
ATOM 2073 N N . GLN A 1 259 ? -33.024 7.227 100.954 1.00 69.50 259 GLN A N 1
ATOM 2074 C CA . GLN A 1 259 ? -32.589 6.796 102.289 1.00 69.50 259 GLN A CA 1
ATOM 2075 C C . GLN A 1 259 ? -31.159 7.255 102.614 1.00 69.50 259 GLN A C 1
ATOM 2077 O O . GLN A 1 259 ? -30.885 7.677 103.738 1.00 69.50 259 GLN A O 1
ATOM 2082 N N . LEU A 1 260 ? -30.241 7.225 101.642 1.00 58.25 260 LEU A N 1
ATOM 2083 C CA . LEU A 1 260 ? -28.881 7.754 101.797 1.00 58.25 260 LEU A CA 1
ATOM 2084 C C . LEU A 1 260 ? -28.868 9.286 101.892 1.00 58.25 260 LEU A C 1
ATOM 2086 O O . LEU A 1 260 ? -28.087 9.836 102.668 1.00 58.25 260 LEU A O 1
ATOM 2090 N N . SER A 1 261 ? -29.757 9.976 101.172 1.00 57.12 261 SER A N 1
ATOM 2091 C CA . SER A 1 261 ? -29.923 11.431 101.255 1.00 57.12 261 SER A CA 1
ATOM 2092 C C . SER A 1 261 ? -30.487 11.871 102.609 1.00 57.12 261 SER A C 1
ATOM 2094 O O . SER A 1 261 ? -30.103 12.927 103.105 1.00 57.12 261 SER A O 1
ATOM 2096 N N . GLN A 1 262 ? -31.361 11.074 103.229 1.00 58.34 262 GLN A N 1
ATOM 2097 C CA . GLN A 1 262 ? -31.848 11.326 104.590 1.00 58.34 262 GLN A CA 1
ATOM 2098 C C . GLN A 1 262 ? -30.803 10.969 105.658 1.00 58.34 262 GLN A C 1
ATOM 2100 O O . GLN A 1 262 ? -30.700 11.656 106.672 1.00 58.34 262 GLN A O 1
ATOM 2105 N N . ARG A 1 263 ? -29.988 9.930 105.428 1.00 51.75 263 ARG A N 1
ATOM 2106 C CA . ARG A 1 263 ? -28.980 9.448 106.388 1.00 51.75 263 ARG A CA 1
ATOM 2107 C C . ARG A 1 263 ? -27.688 10.273 106.408 1.00 51.75 263 ARG A C 1
ATOM 2109 O O . ARG A 1 263 ? -27.065 10.375 107.458 1.00 51.75 263 ARG A O 1
ATOM 2116 N N . ASN A 1 264 ? -27.310 10.893 105.291 1.00 52.62 264 ASN A N 1
ATOM 2117 C CA . ASN A 1 264 ? -26.097 11.716 105.175 1.00 52.62 264 ASN A CA 1
ATOM 2118 C C . ASN A 1 264 ? -26.372 13.232 105.249 1.00 52.62 264 ASN A C 1
ATOM 2120 O O . ASN A 1 264 ? -25.513 14.035 104.891 1.00 52.62 264 ASN A O 1
ATOM 2124 N N . GLY A 1 265 ? -27.548 13.640 105.743 1.00 48.94 265 GLY A N 1
ATOM 2125 C CA . GLY A 1 265 ? -27.966 15.043 105.890 1.00 48.94 265 GLY A CA 1
ATOM 2126 C C . GLY A 1 265 ? -27.174 15.883 106.902 1.00 48.94 265 GLY A C 1
ATOM 2127 O O . GLY A 1 265 ? -27.537 17.028 107.154 1.00 48.94 265 GLY A O 1
ATOM 2128 N N . ALA A 1 266 ? -26.084 15.362 107.463 1.00 52.31 266 ALA A N 1
ATOM 2129 C CA . ALA A 1 266 ? -25.132 16.150 108.224 1.00 52.31 266 ALA A CA 1
ATOM 2130 C C . ALA A 1 266 ? -23.743 15.994 107.601 1.00 52.31 266 ALA A C 1
ATOM 2132 O O . ALA A 1 266 ? -23.060 14.996 107.813 1.00 52.31 266 ALA A O 1
ATOM 2133 N N . ASN A 1 267 ? -23.320 17.057 106.914 1.00 52.94 267 ASN A N 1
ATOM 2134 C CA . ASN A 1 267 ? -21.919 17.418 106.696 1.00 52.94 267 ASN A CA 1
ATOM 2135 C C . ASN A 1 267 ? -21.239 16.965 105.386 1.00 52.94 267 ASN A C 1
ATOM 2137 O O . ASN A 1 267 ? -20.168 16.381 105.436 1.00 52.94 267 ASN A O 1
ATOM 2141 N N . VAL A 1 268 ? -21.807 17.319 104.224 1.00 57.00 268 VAL A N 1
ATOM 2142 C CA . VAL A 1 268 ? -21.086 17.943 103.084 1.00 57.00 268 VAL A CA 1
ATOM 2143 C C . VAL A 1 268 ? -22.118 18.764 102.301 1.00 57.00 268 VAL A C 1
ATOM 2145 O O . VAL A 1 268 ? -23.194 18.259 101.990 1.00 57.00 268 VAL A O 1
ATOM 2148 N N . ASP A 1 269 ? -21.814 20.025 101.988 1.00 60.41 269 ASP A N 1
ATOM 2149 C CA . ASP A 1 269 ? -22.701 20.959 101.281 1.00 60.41 269 ASP A CA 1
ATOM 2150 C C . ASP A 1 269 ? -22.963 20.530 99.814 1.00 60.41 269 ASP A C 1
ATOM 2152 O O . ASP A 1 269 ? -22.364 21.005 98.844 1.00 60.41 269 ASP A O 1
ATOM 2156 N N . LEU A 1 270 ? -23.872 19.563 99.662 1.00 58.94 270 LEU A N 1
ATOM 2157 C CA . LEU A 1 270 ? -24.389 19.020 98.402 1.00 58.94 270 LEU A CA 1
ATOM 2158 C C . LEU A 1 270 ? -25.052 20.091 97.523 1.00 58.94 270 LEU A C 1
ATOM 2160 O O . LEU A 1 270 ? -25.141 19.907 96.305 1.00 58.94 270 LEU A O 1
ATOM 2164 N N . ALA A 1 271 ? -25.497 21.209 98.105 1.00 59.62 271 ALA A N 1
ATOM 2165 C CA . ALA A 1 271 ? -26.070 22.319 97.354 1.00 59.62 271 ALA A CA 1
ATOM 2166 C C . ALA A 1 271 ? -24.982 23.069 96.567 1.00 59.62 271 ALA A C 1
ATOM 2168 O O . ALA A 1 271 ? -25.165 23.359 95.382 1.00 59.62 271 ALA A O 1
ATOM 2169 N N . VAL A 1 272 ? -23.806 23.280 97.167 1.00 66.06 272 VAL A N 1
ATOM 2170 C CA . VAL A 1 272 ? -22.647 23.877 96.480 1.00 66.06 272 VAL A CA 1
ATOM 2171 C C . VAL A 1 272 ? -22.126 22.964 95.366 1.00 66.06 272 VAL A C 1
ATOM 2173 O O . VAL A 1 272 ? -21.813 23.443 94.273 1.00 66.06 272 VAL A O 1
ATOM 2176 N N . ALA A 1 273 ? -22.086 21.647 95.589 1.00 63.06 273 ALA A N 1
ATOM 2177 C CA . ALA A 1 273 ? -21.693 20.685 94.557 1.00 63.06 273 ALA A CA 1
ATOM 2178 C C . ALA A 1 273 ? -22.692 20.643 93.385 1.00 63.06 273 ALA A C 1
ATOM 2180 O O . ALA A 1 273 ? -22.271 20.646 92.226 1.00 63.06 273 ALA A O 1
ATOM 2181 N N . ARG A 1 274 ? -24.006 20.687 93.661 1.00 69.56 274 ARG A N 1
ATOM 2182 C CA . ARG A 1 274 ? -25.051 20.782 92.624 1.00 69.56 274 ARG A CA 1
ATOM 2183 C C . ARG A 1 274 ? -24.942 22.062 91.805 1.00 69.56 274 ARG A C 1
ATOM 2185 O O . ARG A 1 274 ? -24.985 21.985 90.580 1.00 69.56 274 ARG A O 1
ATOM 2192 N N . ASN A 1 275 ? -24.747 23.211 92.450 1.00 71.19 275 ASN A N 1
ATOM 2193 C CA . ASN A 1 275 ? -24.601 24.487 91.746 1.00 71.19 275 ASN A CA 1
ATOM 2194 C C . ASN A 1 275 ? -23.343 24.530 90.872 1.00 71.19 275 ASN A C 1
ATOM 2196 O O . ASN A 1 275 ? -23.396 25.014 89.742 1.00 71.19 275 ASN A O 1
ATOM 2200 N N . ARG A 1 276 ? -22.224 23.959 91.340 1.00 73.56 276 ARG A N 1
ATOM 2201 C CA . ARG A 1 276 ? -21.029 23.788 90.502 1.00 73.56 276 ARG A CA 1
ATOM 2202 C C . ARG A 1 276 ? -21.330 22.891 89.304 1.00 73.56 276 ARG A C 1
ATOM 2204 O O . ARG A 1 276 ? -21.029 23.279 88.182 1.00 73.56 276 ARG A O 1
ATOM 2211 N N . MET A 1 277 ? -21.971 21.739 89.508 1.00 68.06 277 MET A N 1
ATOM 2212 C CA . MET A 1 277 ? -22.326 20.825 88.413 1.00 68.06 277 MET A CA 1
ATOM 2213 C C . MET A 1 277 ? -23.256 21.472 87.376 1.00 68.06 277 MET A C 1
ATOM 2215 O O . MET A 1 277 ? -23.082 21.247 86.181 1.00 68.06 277 MET A O 1
ATOM 2219 N N . ALA A 1 278 ? -24.208 22.301 87.811 1.00 73.00 278 ALA A N 1
ATOM 2220 C CA . ALA A 1 278 ? -25.082 23.054 86.915 1.00 73.00 278 ALA A CA 1
ATOM 2221 C C . ALA A 1 278 ? -24.297 24.072 86.067 1.00 73.00 278 ALA A C 1
ATOM 2223 O O . ALA A 1 278 ? -24.505 24.141 84.857 1.00 73.00 278 ALA A O 1
ATOM 2224 N N . MET A 1 279 ? -23.341 24.792 86.667 1.00 74.56 279 MET A N 1
ATOM 2225 C CA . MET A 1 279 ? -22.444 25.689 85.927 1.00 74.56 279 MET A CA 1
ATOM 2226 C C . MET A 1 279 ? -21.577 24.937 84.906 1.00 74.56 279 MET A C 1
ATOM 2228 O O . MET A 1 279 ? -21.472 25.373 83.762 1.00 74.56 279 MET A O 1
ATOM 2232 N N . TRP A 1 280 ? -21.007 23.785 85.277 1.00 77.56 280 TRP A N 1
ATOM 2233 C CA . TRP A 1 280 ? -20.212 22.961 84.357 1.00 77.56 280 TRP A CA 1
ATOM 2234 C C . TRP A 1 280 ? -21.042 22.424 83.185 1.00 77.56 280 TRP A C 1
ATOM 2236 O O . TRP A 1 280 ? -20.568 22.442 82.052 1.00 77.56 280 TRP A O 1
ATOM 2246 N N . ARG A 1 281 ? -22.298 22.019 83.422 1.00 78.88 281 ARG A N 1
ATOM 2247 C CA . ARG A 1 281 ? -23.217 21.607 82.346 1.00 78.88 281 ARG A CA 1
ATOM 2248 C C . ARG A 1 281 ? -23.565 22.756 81.403 1.00 78.88 281 ARG A C 1
ATOM 2250 O O . ARG A 1 281 ? -23.596 22.537 80.200 1.00 78.88 281 ARG A O 1
ATOM 2257 N N . GLY A 1 282 ? -23.780 23.964 81.929 1.00 82.44 282 GLY A N 1
ATOM 2258 C CA . GLY A 1 282 ? -24.032 25.153 81.105 1.00 82.44 282 GLY A CA 1
ATOM 2259 C C . GLY A 1 282 ? -22.835 25.550 80.232 1.00 82.44 282 GLY A C 1
ATOM 2260 O O . GLY A 1 282 ? -23.002 25.971 79.091 1.00 82.44 282 GLY A O 1
ATOM 2261 N N . LEU A 1 283 ? -21.612 25.380 80.741 1.00 82.75 283 LEU A N 1
ATOM 2262 C CA . LEU A 1 283 ? -20.387 25.564 79.957 1.00 82.75 283 LEU A CA 1
ATOM 2263 C C . LEU A 1 283 ? -20.256 24.512 78.850 1.00 82.75 283 LEU A C 1
ATOM 2265 O O . LEU A 1 283 ? -19.902 24.863 77.725 1.00 82.75 283 LEU A O 1
ATOM 2269 N N . LEU A 1 284 ? -20.572 23.251 79.152 1.00 80.38 284 LEU A N 1
ATOM 2270 C CA . LEU A 1 284 ? -20.511 22.150 78.192 1.00 80.38 284 LEU A CA 1
ATOM 2271 C C . LEU A 1 284 ? -21.475 22.370 77.016 1.00 80.38 284 LEU A C 1
ATOM 2273 O O . LEU A 1 284 ? -21.046 22.331 75.866 1.00 80.38 284 LEU A O 1
ATOM 2277 N N . THR A 1 285 ? -22.735 22.719 77.291 1.00 82.88 285 THR A N 1
ATOM 2278 C CA . THR A 1 285 ? -23.729 22.990 76.239 1.00 82.88 285 THR A CA 1
ATOM 2279 C C . THR A 1 285 ? -23.368 24.209 75.386 1.00 82.88 285 THR A C 1
ATOM 2281 O O . THR A 1 285 ? -23.607 24.224 74.176 1.00 82.88 285 THR A O 1
ATOM 2284 N N . MET A 1 286 ? -22.725 25.231 75.961 1.00 80.69 286 MET A N 1
ATOM 2285 C CA . MET A 1 286 ? -22.192 26.353 75.178 1.00 80.69 286 MET A CA 1
ATOM 2286 C C . MET A 1 286 ? -21.027 25.955 74.259 1.00 80.69 286 MET A C 1
ATOM 2288 O O . MET A 1 286 ? -20.873 26.531 73.183 1.00 80.69 286 MET A O 1
ATOM 2292 N N . PHE A 1 287 ? -20.195 24.989 74.653 1.00 86.50 287 PHE A N 1
ATOM 2293 C CA . PHE A 1 287 ? -19.131 24.474 73.787 1.00 86.50 287 PHE A CA 1
ATOM 2294 C C . PHE A 1 287 ? -19.678 23.576 72.676 1.00 86.50 287 PHE A C 1
ATOM 2296 O O . PHE A 1 287 ? -19.273 23.734 71.527 1.00 86.50 287 PHE A O 1
ATOM 2303 N N . GLU A 1 288 ? -20.634 22.701 72.988 1.00 82.06 288 GLU A N 1
ATOM 2304 C CA . GLU A 1 288 ? -21.299 21.831 72.009 1.00 82.06 288 GLU A CA 1
ATOM 2305 C C . GLU A 1 288 ? -22.024 22.644 70.929 1.00 82.06 288 GLU A C 1
ATOM 2307 O O . GLU A 1 288 ? -21.878 22.372 69.740 1.00 82.06 288 GLU A O 1
ATOM 2312 N N . THR A 1 289 ? -22.729 23.710 71.316 1.00 82.94 289 THR A N 1
ATOM 2313 C CA . THR A 1 289 ? -23.390 24.612 70.355 1.00 82.94 289 THR A CA 1
ATOM 2314 C C . THR A 1 289 ? -22.393 25.397 69.503 1.00 82.94 289 THR A C 1
ATOM 2316 O O . THR A 1 289 ? -22.608 25.561 68.304 1.00 82.94 289 THR A O 1
ATOM 2319 N N . LYS A 1 290 ? -21.265 25.846 70.071 1.00 81.81 290 LYS A N 1
ATOM 2320 C CA . LYS A 1 290 ? -20.194 26.488 69.290 1.00 81.81 290 LYS A CA 1
ATOM 2321 C C . LYS A 1 290 ? -19.539 25.535 68.291 1.00 81.81 290 LYS A C 1
ATOM 2323 O O . LYS A 1 290 ? -19.239 25.970 67.183 1.00 81.81 290 LYS A O 1
ATOM 2328 N N . LEU A 1 291 ? -19.329 24.272 68.667 1.00 81.31 291 LEU A N 1
ATOM 2329 C CA . LEU A 1 291 ? -18.814 23.240 67.763 1.00 81.31 291 LEU A CA 1
ATOM 2330 C C . LEU A 1 291 ? -19.806 22.954 66.631 1.00 81.31 291 LEU A C 1
ATOM 2332 O O . LEU A 1 291 ? -19.409 22.975 65.473 1.00 81.31 291 LEU A O 1
ATOM 2336 N N . ALA A 1 292 ? -21.098 22.817 66.941 1.00 77.75 292 ALA A N 1
ATOM 2337 C CA . ALA A 1 292 ? -22.135 22.610 65.929 1.00 77.75 292 ALA A CA 1
ATOM 2338 C C . ALA A 1 292 ? -22.212 23.764 64.908 1.00 77.75 292 ALA A C 1
ATOM 2340 O O . ALA A 1 292 ? -22.293 23.526 63.706 1.00 77.75 292 ALA A O 1
ATOM 2341 N N . ILE A 1 293 ? -22.110 25.019 65.367 1.00 82.38 293 ILE A N 1
ATOM 2342 C CA . ILE A 1 293 ? -22.093 26.198 64.482 1.00 82.38 293 ILE A CA 1
ATOM 2343 C C . ILE A 1 293 ? -20.807 26.253 63.638 1.00 82.38 293 ILE A C 1
ATOM 2345 O O . ILE A 1 293 ? -20.836 26.704 62.490 1.00 82.38 293 ILE A O 1
ATOM 2349 N N . ALA A 1 294 ? -19.665 25.835 64.192 1.00 73.62 294 ALA A N 1
ATOM 2350 C CA . ALA A 1 294 ? -18.410 25.765 63.448 1.00 73.62 294 ALA A CA 1
ATOM 2351 C C . ALA A 1 294 ? -18.473 24.698 62.340 1.00 73.62 294 ALA A C 1
ATOM 2353 O O . ALA A 1 294 ? -18.079 24.986 61.211 1.00 73.62 294 ALA A O 1
ATOM 2354 N N . ASP A 1 295 ? -19.046 23.527 62.629 1.00 72.00 295 ASP A N 1
ATOM 2355 C CA . ASP A 1 295 ? -19.233 22.443 61.658 1.00 72.00 295 ASP A CA 1
ATOM 2356 C C . ASP A 1 295 ? -20.226 22.811 60.542 1.00 72.00 295 ASP A C 1
ATOM 2358 O O . ASP A 1 295 ? -19.991 22.491 59.374 1.00 72.00 295 ASP A O 1
ATOM 2362 N N . GLU A 1 296 ? -21.307 23.539 60.849 1.00 72.00 296 GLU A N 1
ATOM 2363 C CA . GLU A 1 296 ? -22.224 24.061 59.823 1.00 72.00 296 GLU A CA 1
ATOM 2364 C C . GLU A 1 296 ? -21.556 25.094 58.907 1.00 72.00 296 GLU A C 1
ATOM 2366 O O . GLU A 1 296 ? -21.789 25.087 57.697 1.00 72.00 296 GLU A O 1
ATOM 2371 N N . LYS A 1 297 ? -20.684 25.957 59.447 1.00 66.75 297 LYS A N 1
ATOM 2372 C CA . LYS A 1 297 ? -19.929 26.926 58.636 1.00 66.75 297 LYS A CA 1
ATOM 2373 C C . LYS A 1 297 ? -18.901 26.265 57.720 1.00 66.75 297 LYS A C 1
ATOM 2375 O O . LYS A 1 297 ? -18.686 26.770 56.624 1.00 66.75 297 LYS A O 1
ATOM 2380 N N . VAL A 1 298 ? -18.298 25.152 58.140 1.00 66.94 298 VAL A N 1
ATOM 2381 C CA . VAL A 1 298 ? -17.368 24.364 57.309 1.00 66.94 298 VAL A CA 1
ATOM 2382 C C . VAL A 1 298 ? -18.102 23.621 56.184 1.00 66.94 298 VAL A C 1
ATOM 2384 O O . VAL A 1 298 ? -17.518 23.408 55.132 1.00 66.94 298 VAL A O 1
ATOM 2387 N N . LYS A 1 299 ? -19.387 23.278 56.357 1.00 58.84 299 LYS A N 1
ATOM 2388 C CA . LYS A 1 299 ? -20.226 22.666 55.305 1.00 58.84 299 LYS A CA 1
ATOM 2389 C C . LYS A 1 299 ? -20.822 23.655 54.292 1.00 58.84 299 LYS A C 1
ATOM 2391 O O . LYS A 1 299 ? -21.327 23.207 53.267 1.00 58.84 299 LYS A O 1
ATOM 2396 N N . MET A 1 300 ? -20.818 24.960 54.580 1.00 52.19 300 MET A N 1
ATOM 2397 C CA . MET A 1 300 ? -21.342 26.011 53.686 1.00 52.19 300 MET A CA 1
ATOM 2398 C C . MET A 1 300 ? -20.260 26.763 52.884 1.00 52.19 300 MET A C 1
ATOM 2400 O O . MET A 1 300 ? -20.607 27.664 52.119 1.00 52.19 300 MET A O 1
ATOM 2404 N N . MET A 1 301 ? -18.977 26.425 53.056 1.00 44.84 301 MET A N 1
ATOM 2405 C CA . MET A 1 301 ? -17.877 26.841 52.168 1.00 44.84 301 MET A CA 1
ATOM 2406 C C . MET A 1 301 ? -17.523 25.714 51.205 1.00 44.84 301 MET A C 1
ATOM 2408 O O . MET A 1 301 ? -17.175 26.045 50.052 1.00 44.84 301 MET A O 1
#

Radius of gyration: 60.31 Å; chains: 1; bounding box: 122×82×170 Å

Foldseek 3Di:
DVVVVVVVVVVVVVVVVVVVVVVVVVVVVVVVVVVVVVVVQVVCCVVVVDRDDDPVRVVVVVVVVVVVVVVVVVVVVVVVVVVVVVVVVVVVVVVVVVVVVVVCVVCVVVVHDDDDDDDDDDDDDDDDDDDPDPDPVVVVVVVVVVVVVVVVVVVVVVVVVVVVVVVVVVVVVVVVVVVVVVVVVVVVVVVVVVVVVVVVVVVVVVVVVVVVVVVVVVVVVVVVVVVVVVVVVVVVCVVVCVVVVVVVVVVVVVVVVVVVCVVPVPDDPVVVVVVVVVVVVVVVVVVVVVVVVVVVVVVVD